Protein AF-A0A7R7HUJ0-F1 (afdb_monomer)

Nearest PDB structures (foldseek):
  3vpb-assembly1_F  TM=5.980E-01  e=4.438E-01  Sulfurisphaera tokodaii str. 7
  6grj-assembly1_E  TM=3.198E-01  e=2.398E+00  Aeromonas hydrophila
  6grj-assembly1_C  TM=2.966E-01  e=3.361E+00  Aeromonas hydrophila

Solvent-accessible surface area (backbone atoms only — not comparable to full-atom values): 14099 Å² total; per-residue (Å²): 110,70,67,49,48,52,52,13,53,51,29,31,55,52,9,50,52,35,27,53,52,13,31,52,49,44,12,40,42,51,36,33,73,78,31,91,83,40,70,78,56,94,62,58,71,67,59,25,50,50,39,26,50,52,7,46,50,30,29,27,50,10,50,33,46,46,49,70,72,48,99,57,64,70,70,61,36,54,51,51,31,52,49,52,29,52,52,48,47,54,53,48,51,55,52,41,51,55,50,23,52,51,46,30,52,52,50,54,74,70,41,78,62,77,89,71,65,71,74,72,78,58,90,89,56,77,87,73,71,80,74,64,70,76,68,77,71,65,71,81,74,79,82,62,92,67,73,78,68,81,70,62,91,88,65,53,72,75,42,76,48,72,50,98,86,69,49,34,28,39,29,39,80,52,100,92,41,74,44,57,44,79,40,91,88,68,75,90,72,62,94,86,71,73,69,92,77,74,86,90,74,84,87,82,85,82,80,74,81,75,68,70,82,76,65,64,77,77,81,76,80,78,75,81,79,78,84,86,130

Mean predicted aligned error: 16.86 Å

Sequence (229 aa):
MIRTLATGALLVVLGVVLTGLGVHQLGVVRAARKWPSAPRPRIGRGLAAVELAAGLVAIAGGAVALATTLPLTGIAAVAACAGAAVIVLVLGMIIAAKVADRVELNALIRSPSPLYRTTAPRPGGPPQTATFPPVKTSPPVHESDSADPAVPTDVEPGWVLTDPAGGWYLCVITATGRRLVRLPDFRLEPAGSTAELSVAGTVELSVWPLDAADSGPPATAESPAAPAR

pLDDT: mean 73.09, std 16.49, range [33.0, 92.62]

Foldseek 3Di:
DVVLLVQLVVLLVQLVVLLVQLLLLLLQQVLCVVDVQFPDRPDDNVVSVVSNVSSLVSNLVSQLSVLVVDPDDDPRSVCNSVVSSVCSNVVSVVVSVVVSVVSSVVSVVPRPDPVPPPPPPDVPDDPPPPPPPPPPPPPPPPPPVDDFDDDDPPDDAQDWDADPVRWIWGWHQDPVGIGTDTDPPDDDDPDPPDDPDDDPDDDDDDHDDPPCVPVPDPPDPPDDDDDDD

Secondary structure (DSSP, 8-state):
-HHHHHHHHHHHHHHHHHHHHHHHHHHHHHHHHH-TTSPPPSS-HHHHHHHHHHHHHHHHHHHHHHHTTSS--HHHHHHHHHHHHHHHHHHHHHHHHHHHHHHHHHHHHHSPPGGG---PPPTTS-------------S--------PPPPPTTPPTT-EEE-TTS-EEEEEEETTEEEEEE-TT--PPPTT--S----------------GGGSPPP----PPPPPP-

Structure (mmCIF, N/CA/C/O backbone):
data_AF-A0A7R7HUJ0-F1
#
_entry.id   AF-A0A7R7HUJ0-F1
#
loop_
_atom_site.group_PDB
_atom_site.id
_atom_site.type_symbol
_atom_site.label_atom_id
_atom_site.label_alt_id
_atom_site.label_comp_id
_atom_site.label_asym_id
_atom_site.label_entity_id
_atom_site.label_seq_id
_atom_site.pdbx_PDB_ins_code
_atom_site.Cartn_x
_atom_site.Cartn_y
_atom_site.Cartn_z
_atom_site.occupancy
_atom_site.B_iso_or_equiv
_atom_site.auth_seq_id
_atom_site.auth_comp_id
_atom_site.auth_asym_id
_atom_site.auth_atom_id
_atom_site.pdbx_PDB_model_num
ATOM 1 N N . MET A 1 1 ? -12.583 16.497 29.529 1.00 79.44 1 MET A N 1
ATOM 2 C CA . MET A 1 1 ? -13.130 16.156 28.198 1.00 79.44 1 MET A CA 1
ATOM 3 C C . MET A 1 1 ? -12.340 16.784 27.048 1.00 79.44 1 MET A C 1
ATOM 5 O O . MET A 1 1 ? -11.842 16.047 26.215 1.00 79.44 1 MET A O 1
ATOM 9 N N . ILE A 1 2 ? -12.141 18.110 27.009 1.00 90.50 2 ILE A N 1
ATOM 10 C CA . ILE A 1 2 ? -11.398 18.757 25.900 1.00 90.50 2 ILE A CA 1
ATOM 11 C C . ILE A 1 2 ? -9.942 18.260 25.800 1.00 90.50 2 ILE A C 1
ATOM 13 O O . ILE A 1 2 ? -9.475 17.936 24.714 1.00 90.50 2 ILE A O 1
ATOM 17 N N . ARG A 1 3 ? -9.237 18.121 26.934 1.00 90.50 3 ARG A N 1
ATOM 18 C CA . ARG A 1 3 ? -7.843 17.632 26.957 1.00 90.50 3 ARG A CA 1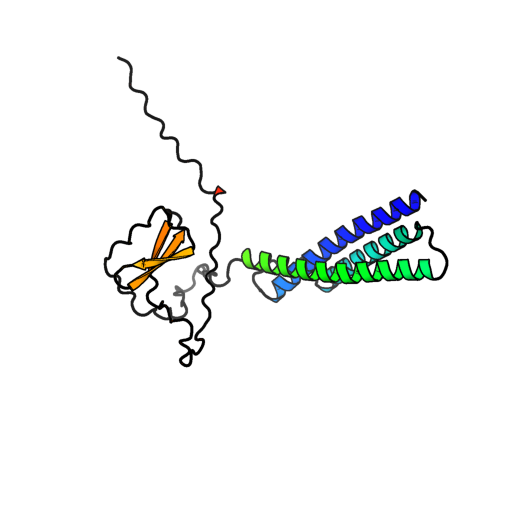
ATOM 19 C C . ARG A 1 3 ? -7.696 16.205 26.413 1.00 90.50 3 ARG A C 1
ATOM 21 O O . ARG A 1 3 ? -6.777 15.951 25.652 1.00 90.50 3 ARG A O 1
ATOM 28 N N . THR A 1 4 ? -8.604 15.293 26.760 1.00 84.50 4 THR A N 1
ATOM 29 C CA . THR A 1 4 ? -8.551 13.891 26.309 1.00 84.50 4 THR A CA 1
ATOM 30 C C . THR A 1 4 ? -8.858 13.755 24.819 1.00 84.50 4 THR A C 1
ATOM 32 O O . THR A 1 4 ? -8.178 12.994 24.137 1.00 84.50 4 THR A O 1
ATOM 35 N N . LEU A 1 5 ? -9.805 14.546 24.297 1.00 86.88 5 LEU A N 1
ATOM 36 C CA . LEU A 1 5 ? -10.072 14.644 22.856 1.00 86.88 5 LEU A CA 1
ATOM 37 C C . LEU A 1 5 ? -8.844 15.147 22.088 1.00 86.88 5 LEU A C 1
ATOM 39 O O . LEU A 1 5 ? -8.447 14.533 21.101 1.00 86.88 5 LEU A O 1
ATOM 43 N N . ALA A 1 6 ? -8.217 16.227 22.566 1.00 90.25 6 ALA A N 1
ATOM 44 C CA . ALA A 1 6 ? -7.029 16.796 21.934 1.00 90.25 6 ALA A CA 1
ATOM 45 C C . ALA A 1 6 ? -5.853 15.805 21.922 1.00 90.25 6 ALA A C 1
ATOM 47 O O . ALA A 1 6 ? -5.229 15.609 20.880 1.00 90.25 6 ALA A O 1
ATOM 48 N N . THR A 1 7 ? -5.583 15.126 23.044 1.00 89.12 7 THR A N 1
ATOM 49 C CA . THR A 1 7 ? -4.527 14.104 23.119 1.00 89.12 7 THR A CA 1
ATOM 50 C C . THR A 1 7 ? -4.820 12.916 22.204 1.00 89.12 7 THR A C 1
ATOM 52 O O . THR A 1 7 ? -3.926 12.464 21.493 1.00 89.12 7 THR A O 1
ATOM 55 N N . GLY A 1 8 ? -6.065 12.425 22.180 1.00 82.69 8 GLY A N 1
ATOM 56 C CA . GLY A 1 8 ? -6.471 11.325 21.303 1.00 82.69 8 GLY A CA 1
ATOM 57 C C . GLY A 1 8 ? -6.292 11.668 19.824 1.00 82.69 8 GLY A C 1
ATOM 58 O O . GLY A 1 8 ? -5.668 10.906 19.089 1.00 82.69 8 GLY A O 1
ATOM 59 N N . ALA A 1 9 ? -6.752 12.848 19.403 1.00 86.12 9 ALA A N 1
ATOM 60 C CA . ALA A 1 9 ? -6.584 13.327 18.032 1.00 86.12 9 ALA A CA 1
ATOM 61 C C . ALA A 1 9 ? -5.103 13.484 17.649 1.00 86.12 9 ALA A C 1
ATOM 63 O O . ALA A 1 9 ? -4.694 13.038 16.578 1.00 86.12 9 ALA A O 1
ATOM 64 N N . LEU A 1 10 ? -4.283 14.056 18.538 1.00 92.06 10 LEU A N 1
ATOM 65 C CA . LEU A 1 10 ? -2.846 14.213 18.307 1.00 92.06 10 LEU A CA 1
ATOM 66 C C . LEU A 1 10 ? -2.145 12.859 18.120 1.00 92.06 10 LEU A C 1
ATOM 68 O O . LEU A 1 10 ? -1.328 12.718 17.212 1.00 92.06 10 LEU A O 1
ATOM 72 N N . LEU A 1 11 ? -2.486 11.858 18.938 1.00 88.94 11 LEU A N 1
ATOM 73 C CA . LEU A 1 11 ? -1.941 10.501 18.819 1.00 88.94 11 LEU A CA 1
ATOM 74 C C . LEU A 1 11 ? -2.323 9.838 17.495 1.00 88.94 11 LEU A C 1
ATOM 76 O O . LEU A 1 11 ? -1.471 9.209 16.869 1.00 88.94 11 LEU A O 1
ATOM 80 N N . VAL A 1 12 ? -3.568 10.014 17.040 1.00 83.31 12 VAL A N 1
ATOM 81 C CA . VAL A 1 12 ? -4.004 9.512 15.729 1.00 83.31 12 VAL A CA 1
ATOM 82 C C . VAL A 1 12 ? -3.191 10.159 14.611 1.00 83.31 12 VAL A C 1
ATOM 84 O O . VAL A 1 12 ? -2.645 9.445 13.774 1.00 83.31 12 VAL A O 1
ATOM 87 N N . VAL A 1 13 ? -3.056 11.489 14.609 1.00 88.00 13 VAL A N 1
ATOM 88 C CA . VAL A 1 13 ? -2.295 12.208 13.573 1.00 88.00 13 VAL A CA 1
ATOM 89 C C . VAL A 1 13 ? -0.833 11.760 13.557 1.00 88.00 13 VAL A C 1
ATOM 91 O O . VAL A 1 13 ? -0.311 11.404 12.500 1.00 88.00 13 VAL A O 1
ATOM 94 N N . LEU A 1 14 ? -0.186 11.712 14.723 1.00 91.06 14 LEU A N 1
ATOM 95 C CA . LEU A 1 14 ? 1.200 11.260 14.844 1.00 91.06 14 LEU A CA 1
ATOM 96 C C . LEU A 1 14 ? 1.361 9.810 14.368 1.00 91.06 14 LEU A C 1
ATOM 98 O O . LEU A 1 14 ? 2.287 9.496 13.621 1.00 91.06 14 LEU A O 1
ATOM 102 N N . GLY A 1 15 ? 0.434 8.935 14.756 1.00 84.75 15 GLY A N 1
ATOM 103 C CA . GLY A 1 15 ? 0.433 7.537 14.355 1.00 84.75 15 GLY A CA 1
ATOM 104 C C . GLY A 1 15 ? 0.267 7.347 12.847 1.00 84.75 15 GLY A C 1
ATOM 105 O O . GLY A 1 15 ? 0.969 6.524 12.260 1.00 84.75 15 GLY A O 1
ATOM 106 N N . VAL A 1 16 ? -0.588 8.139 12.192 1.00 83.81 16 VAL A N 1
ATOM 107 C CA . VAL A 1 16 ? -0.758 8.122 10.727 1.00 83.81 16 VAL A CA 1
ATOM 108 C C . VAL A 1 16 ? 0.537 8.520 10.020 1.00 83.81 16 VAL A C 1
ATOM 110 O O . VAL A 1 16 ? 0.954 7.828 9.090 1.00 83.81 16 VAL A O 1
ATOM 113 N N . VAL A 1 17 ? 1.205 9.581 10.482 1.00 91.12 17 VAL A N 1
ATOM 114 C CA . VAL A 1 17 ? 2.480 10.038 9.903 1.00 91.12 17 VAL A CA 1
ATOM 115 C C . VAL A 1 17 ? 3.561 8.961 10.032 1.00 91.12 17 VAL A C 1
ATOM 117 O O . VAL A 1 17 ? 4.191 8.608 9.035 1.00 91.12 17 VAL A O 1
ATOM 120 N N . LEU A 1 18 ? 3.734 8.386 11.227 1.00 89.19 18 LEU A N 1
ATOM 121 C CA . LEU A 1 18 ? 4.711 7.317 11.476 1.00 89.19 18 LEU A CA 1
ATOM 122 C C . LEU A 1 18 ? 4.413 6.057 10.656 1.00 89.19 18 LEU A C 1
ATOM 124 O O . LEU A 1 18 ? 5.316 5.464 10.069 1.00 89.19 18 LEU A O 1
ATOM 128 N N . THR A 1 19 ? 3.139 5.673 10.556 1.00 84.50 19 THR A N 1
ATOM 129 C CA . THR A 1 19 ? 2.720 4.528 9.736 1.00 84.50 19 THR A CA 1
ATOM 130 C C . THR A 1 19 ? 3.062 4.779 8.268 1.00 84.50 19 THR A C 1
ATOM 132 O O . THR A 1 19 ? 3.647 3.914 7.622 1.00 84.50 19 THR A O 1
ATOM 135 N N . GLY A 1 20 ? 2.767 5.973 7.742 1.00 83.56 20 GLY A N 1
ATOM 136 C CA . GLY A 1 20 ? 3.088 6.346 6.363 1.00 83.56 20 GLY A CA 1
ATOM 137 C C . GLY A 1 20 ? 4.587 6.280 6.055 1.00 83.56 20 GLY A C 1
ATOM 138 O O . GLY A 1 20 ? 4.983 5.692 5.045 1.00 83.56 20 GLY A O 1
ATOM 139 N N . LEU A 1 21 ? 5.424 6.815 6.950 1.00 89.69 21 LEU A N 1
ATOM 140 C CA . LEU A 1 21 ? 6.882 6.733 6.835 1.00 89.69 21 LEU A CA 1
ATOM 141 C C . LEU A 1 21 ? 7.369 5.277 6.882 1.00 89.69 21 LEU A C 1
ATOM 143 O O . LEU A 1 21 ? 8.101 4.852 5.984 1.00 89.69 21 LEU A O 1
ATOM 147 N N . GLY A 1 22 ? 6.893 4.484 7.846 1.00 85.69 22 GLY A N 1
ATOM 148 C CA . GLY A 1 22 ? 7.243 3.070 7.982 1.00 85.69 22 GLY A CA 1
ATOM 149 C C . GLY A 1 22 ? 6.884 2.243 6.742 1.00 85.69 22 GLY A C 1
ATOM 150 O O . GLY A 1 22 ? 7.720 1.488 6.240 1.00 85.69 22 GLY A O 1
ATOM 151 N N . VAL A 1 23 ? 5.677 2.429 6.187 1.00 85.38 23 VAL A N 1
ATOM 152 C CA . VAL A 1 23 ? 5.240 1.768 4.942 1.00 85.38 23 VAL A CA 1
ATOM 153 C C . VAL A 1 23 ? 6.146 2.139 3.773 1.00 85.38 23 VAL A C 1
ATOM 155 O O . VAL A 1 23 ? 6.577 1.254 3.030 1.00 85.38 23 VAL A O 1
ATOM 158 N N . HIS A 1 24 ? 6.469 3.425 3.617 1.00 86.88 24 HIS A N 1
ATOM 159 C CA . HIS A 1 24 ? 7.343 3.884 2.542 1.00 86.88 24 HIS A CA 1
ATOM 160 C C . HIS A 1 24 ? 8.730 3.231 2.637 1.00 86.88 24 HIS A C 1
ATOM 162 O O . HIS A 1 24 ? 9.229 2.685 1.651 1.00 86.88 24 HIS A O 1
ATOM 168 N N . GLN A 1 25 ? 9.349 3.228 3.823 1.00 89.50 25 GLN A N 1
ATOM 169 C CA . GLN A 1 25 ? 10.662 2.604 4.029 1.00 89.50 25 GLN A CA 1
ATOM 170 C C . GLN A 1 25 ? 10.622 1.091 3.765 1.00 89.50 25 GLN A C 1
ATOM 172 O O . GLN A 1 25 ? 11.515 0.550 3.111 1.00 89.50 25 GLN A O 1
ATOM 177 N N . LEU A 1 26 ? 9.565 0.398 4.204 1.00 85.94 26 LEU A N 1
ATOM 178 C CA . LEU A 1 26 ? 9.352 -1.024 3.917 1.00 85.94 26 LEU A CA 1
ATOM 179 C C . LEU A 1 26 ? 9.210 -1.309 2.416 1.00 85.94 26 LEU A C 1
ATOM 181 O O . LEU A 1 26 ? 9.783 -2.292 1.939 1.00 85.94 26 LEU A O 1
ATOM 185 N N . GLY A 1 27 ? 8.498 -0.454 1.677 1.00 84.38 27 GLY A N 1
ATOM 186 C CA . GLY A 1 27 ? 8.382 -0.530 0.219 1.00 84.38 27 GLY A CA 1
ATOM 187 C C . GLY A 1 27 ? 9.743 -0.420 -0.471 1.00 84.38 27 GLY A C 1
ATOM 188 O O . GLY A 1 27 ? 10.097 -1.281 -1.277 1.00 84.38 27 GLY A O 1
ATOM 189 N N . VAL A 1 28 ? 10.565 0.559 -0.074 1.00 86.19 28 VAL A N 1
ATOM 190 C CA . VAL A 1 28 ? 11.934 0.730 -0.602 1.00 86.19 28 VAL A CA 1
ATOM 191 C C . VAL A 1 28 ? 12.815 -0.483 -0.283 1.00 86.19 28 VAL A C 1
ATOM 193 O O . VAL A 1 28 ? 13.544 -0.966 -1.147 1.00 86.19 28 VAL A O 1
ATOM 196 N N . VAL A 1 29 ? 12.727 -1.036 0.931 1.00 89.69 29 VAL A N 1
ATOM 197 C CA . VAL A 1 29 ? 13.488 -2.237 1.321 1.00 89.69 29 VAL A CA 1
ATOM 198 C C . VAL A 1 29 ? 13.070 -3.468 0.508 1.00 89.69 29 VAL A C 1
ATOM 200 O O . VAL A 1 29 ? 13.930 -4.266 0.126 1.00 89.69 29 VAL A O 1
ATOM 203 N N . ARG A 1 30 ? 11.769 -3.656 0.244 1.00 87.62 30 ARG A N 1
ATOM 204 C CA . ARG A 1 30 ? 11.277 -4.751 -0.612 1.00 87.62 30 ARG A CA 1
ATOM 205 C C . ARG A 1 30 ? 11.765 -4.587 -2.047 1.00 87.62 30 ARG A C 1
ATOM 207 O O . ARG A 1 30 ? 12.291 -5.551 -2.603 1.00 87.62 30 ARG A O 1
ATOM 214 N N . ALA A 1 31 ? 11.674 -3.374 -2.592 1.00 85.44 31 ALA A N 1
ATOM 215 C CA . ALA A 1 31 ? 12.179 -3.054 -3.922 1.00 85.44 31 ALA A CA 1
ATOM 216 C C . ALA A 1 31 ? 13.683 -3.358 -4.033 1.00 85.44 31 ALA A C 1
ATOM 218 O O . ALA A 1 31 ? 14.091 -4.080 -4.936 1.00 85.44 31 ALA A O 1
ATOM 219 N N . ALA A 1 32 ? 14.494 -2.931 -3.059 1.00 87.81 32 ALA A N 1
ATOM 220 C CA . ALA A 1 32 ? 15.936 -3.190 -3.037 1.00 87.81 32 ALA A CA 1
ATOM 221 C C . ALA A 1 32 ? 16.316 -4.675 -2.908 1.00 87.81 32 ALA A C 1
ATOM 223 O O . ALA A 1 32 ? 17.369 -5.082 -3.391 1.00 87.81 32 ALA A O 1
ATOM 224 N N . ARG A 1 33 ? 15.478 -5.506 -2.270 1.00 88.06 33 ARG A N 1
ATOM 225 C CA . ARG A 1 33 ? 15.702 -6.964 -2.218 1.00 88.06 33 ARG A CA 1
ATOM 226 C C . ARG A 1 33 ? 15.397 -7.654 -3.540 1.00 88.06 33 ARG A C 1
ATOM 228 O O . ARG A 1 33 ? 16.064 -8.628 -3.865 1.00 88.06 33 ARG A O 1
ATOM 235 N N . LYS A 1 34 ? 14.376 -7.186 -4.257 1.00 83.94 34 LYS A N 1
ATOM 236 C CA . LYS A 1 34 ? 13.981 -7.749 -5.552 1.00 83.94 34 LYS A CA 1
ATOM 237 C C . LYS A 1 34 ? 14.872 -7.238 -6.690 1.00 83.94 34 LYS A C 1
ATOM 239 O O . LYS A 1 34 ? 15.109 -7.975 -7.639 1.00 83.94 34 LYS A O 1
ATOM 244 N N . TRP A 1 35 ? 15.411 -6.022 -6.565 1.00 80.12 35 TRP A N 1
ATOM 245 C CA . TRP A 1 35 ? 16.131 -5.334 -7.637 1.00 80.12 35 TRP A CA 1
ATOM 246 C C . TRP A 1 35 ? 17.454 -4.738 -7.140 1.00 80.12 35 TRP A C 1
ATOM 248 O O . TRP A 1 35 ? 17.442 -3.727 -6.433 1.00 80.12 35 TRP A O 1
ATOM 258 N N . PRO A 1 36 ? 18.614 -5.288 -7.553 1.00 77.50 36 PRO A N 1
ATOM 259 C CA . PRO A 1 36 ? 19.930 -4.773 -7.156 1.00 77.50 36 PRO A CA 1
ATOM 260 C C . PRO A 1 36 ? 20.206 -3.325 -7.592 1.00 77.50 36 PRO A C 1
ATOM 262 O O . PRO A 1 36 ? 21.113 -2.686 -7.061 1.00 77.50 36 PRO A O 1
ATOM 265 N N . SER A 1 37 ? 19.458 -2.822 -8.579 1.00 79.31 37 SER A N 1
ATOM 266 C CA . SER A 1 37 ? 19.548 -1.458 -9.110 1.00 79.31 37 SER A CA 1
ATOM 267 C C . SER A 1 37 ? 18.695 -0.436 -8.355 1.00 79.31 37 SER A C 1
ATOM 269 O O . SER A 1 37 ? 18.875 0.762 -8.573 1.00 79.31 37 SER A O 1
ATOM 271 N N . ALA A 1 38 ? 17.770 -0.865 -7.490 1.00 80.50 38 ALA A N 1
ATOM 272 C CA . ALA A 1 38 ? 16.910 0.064 -6.768 1.00 80.50 38 ALA A CA 1
ATOM 273 C C . ALA A 1 38 ? 17.715 0.901 -5.748 1.00 80.50 38 ALA A C 1
ATOM 275 O O . ALA A 1 38 ? 18.749 0.444 -5.243 1.00 80.50 38 ALA A O 1
ATOM 276 N N . PRO A 1 39 ? 17.253 2.124 -5.409 1.00 79.75 39 PRO A N 1
ATOM 277 C CA . PRO A 1 39 ? 17.897 2.957 -4.399 1.00 79.75 39 PRO A CA 1
ATOM 278 C C . PRO A 1 39 ? 18.109 2.186 -3.095 1.00 79.75 39 PRO A C 1
ATOM 280 O O . PRO A 1 39 ? 17.181 1.574 -2.562 1.00 79.75 39 PRO A O 1
ATOM 283 N N . ARG A 1 40 ? 19.339 2.217 -2.565 1.00 87.19 40 ARG A N 1
ATOM 284 C CA . ARG A 1 40 ? 19.642 1.541 -1.301 1.00 87.19 40 ARG A CA 1
ATOM 285 C C . ARG A 1 40 ? 18.809 2.170 -0.179 1.00 87.19 40 ARG A C 1
ATOM 287 O O . ARG A 1 40 ? 18.838 3.395 -0.025 1.00 87.19 40 ARG A O 1
ATOM 294 N N . PRO A 1 41 ? 18.086 1.366 0.617 1.00 89.94 41 PRO A N 1
ATOM 295 C CA . PRO A 1 41 ? 17.316 1.892 1.728 1.00 89.94 41 PRO A CA 1
ATOM 296 C C . PRO A 1 41 ? 18.269 2.520 2.747 1.00 89.94 41 PRO A C 1
ATOM 298 O O . PRO A 1 41 ? 19.301 1.941 3.087 1.00 89.94 41 PRO A O 1
ATOM 301 N N . ARG A 1 42 ? 17.915 3.709 3.246 1.00 90.88 42 ARG A N 1
ATOM 302 C CA . ARG A 1 42 ? 18.683 4.388 4.305 1.00 90.88 42 ARG A CA 1
ATOM 303 C C . ARG A 1 42 ? 18.554 3.672 5.650 1.00 90.88 42 ARG A C 1
ATOM 305 O O . ARG A 1 42 ? 19.424 3.803 6.502 1.00 90.88 42 ARG A O 1
ATOM 312 N N . ILE A 1 43 ? 17.457 2.939 5.833 1.00 91.25 43 ILE A N 1
ATOM 313 C CA . ILE A 1 43 ? 17.054 2.320 7.092 1.00 91.25 43 ILE A CA 1
ATOM 314 C C . ILE A 1 43 ? 16.887 0.811 6.873 1.00 91.25 43 ILE A C 1
ATOM 316 O O . ILE A 1 43 ? 16.331 0.367 5.867 1.00 91.25 43 ILE A O 1
ATOM 320 N N . GLY A 1 44 ? 17.380 0.001 7.812 1.00 90.94 44 GLY A N 1
ATOM 321 C CA . GLY A 1 44 ? 17.219 -1.452 7.765 1.00 90.94 44 GLY A CA 1
ATOM 322 C C . GLY A 1 44 ? 15.762 -1.893 7.955 1.00 90.94 44 GLY A C 1
ATOM 323 O O . GLY A 1 44 ? 14.971 -1.215 8.609 1.00 90.94 44 GLY A O 1
ATOM 324 N N . ARG A 1 45 ? 15.411 -3.084 7.445 1.00 89.75 45 ARG A N 1
ATOM 325 C CA . ARG A 1 45 ? 14.047 -3.653 7.533 1.00 89.75 45 ARG A CA 1
ATOM 326 C C . ARG A 1 45 ? 13.482 -3.660 8.957 1.00 89.75 45 ARG A C 1
ATOM 328 O O . ARG A 1 45 ? 12.292 -3.425 9.130 1.00 89.75 45 ARG A O 1
ATOM 335 N N . GLY A 1 46 ? 14.325 -3.962 9.948 1.00 90.19 46 GLY A N 1
ATOM 336 C CA . GLY A 1 46 ? 13.917 -4.029 11.352 1.00 90.19 46 GLY A CA 1
ATOM 337 C C . GLY A 1 46 ? 13.419 -2.683 11.871 1.00 90.19 46 GLY A C 1
ATOM 338 O O . GLY A 1 46 ? 12.330 -2.615 12.424 1.00 90.19 46 GLY A O 1
ATOM 339 N N . LEU A 1 47 ? 14.160 -1.605 11.606 1.00 91.81 47 LEU A N 1
ATOM 340 C CA . LEU A 1 47 ? 13.778 -0.256 12.027 1.00 91.81 47 LEU A CA 1
ATOM 341 C C . LEU A 1 47 ? 12.502 0.226 11.325 1.00 91.81 47 LEU A C 1
ATOM 343 O O . LEU A 1 47 ? 11.611 0.735 11.994 1.00 91.81 47 LEU A O 1
ATOM 347 N N . ALA A 1 48 ? 12.360 -0.021 10.017 1.00 86.88 48 ALA A N 1
ATOM 348 C CA . ALA A 1 48 ? 11.135 0.323 9.287 1.00 86.88 48 ALA A CA 1
ATOM 349 C C . ALA A 1 48 ? 9.896 -0.422 9.829 1.00 86.88 48 ALA A C 1
ATOM 351 O O . ALA A 1 48 ? 8.807 0.142 9.907 1.00 86.88 48 ALA A O 1
ATOM 352 N N . ALA A 1 49 ? 10.057 -1.688 10.235 1.00 87.56 49 ALA A N 1
ATOM 353 C CA . ALA A 1 49 ? 8.982 -2.461 10.854 1.00 87.56 49 ALA A CA 1
ATOM 354 C C . ALA A 1 49 ? 8.623 -1.949 12.257 1.00 87.56 49 ALA A C 1
ATOM 356 O O . ALA A 1 49 ? 7.443 -1.903 12.599 1.00 87.56 49 ALA A O 1
ATOM 357 N N . VAL A 1 50 ? 9.618 -1.537 13.050 1.00 92.62 50 VAL A N 1
ATOM 358 C CA . VAL A 1 50 ? 9.395 -0.926 14.369 1.00 92.62 50 VAL A CA 1
ATOM 359 C C . VAL A 1 50 ? 8.669 0.412 14.233 1.00 92.62 50 VAL A C 1
ATOM 361 O O . VAL A 1 50 ? 7.722 0.656 14.973 1.00 92.62 50 VAL A O 1
ATOM 364 N N . GLU A 1 51 ? 9.050 1.248 13.265 1.00 90.19 51 GLU A N 1
ATOM 365 C CA . GLU A 1 51 ? 8.391 2.531 12.991 1.00 90.19 51 GLU A CA 1
ATOM 366 C C . GLU A 1 51 ? 6.925 2.342 12.573 1.00 90.19 51 GLU A C 1
ATOM 368 O O . GLU A 1 51 ? 6.034 2.993 13.121 1.00 90.19 51 GLU A O 1
ATOM 373 N N . LEU A 1 52 ? 6.657 1.378 11.684 1.00 84.50 52 LEU A N 1
ATOM 374 C CA . LEU A 1 52 ? 5.296 0.997 11.302 1.00 84.50 52 LEU A CA 1
ATOM 375 C C . LEU A 1 52 ? 4.473 0.536 12.515 1.00 84.50 52 LEU A C 1
ATOM 377 O O . LEU A 1 52 ? 3.335 0.969 12.697 1.00 84.50 52 LEU A O 1
ATOM 381 N N . ALA A 1 53 ? 5.043 -0.344 13.342 1.00 86.44 53 ALA A N 1
ATOM 382 C CA . ALA A 1 53 ? 4.371 -0.869 14.526 1.00 86.44 53 ALA A CA 1
ATOM 383 C C . ALA A 1 53 ? 4.077 0.241 15.545 1.00 86.44 53 ALA A C 1
ATOM 385 O O . ALA A 1 53 ? 2.967 0.311 16.067 1.00 86.44 53 ALA A O 1
ATOM 386 N N . ALA A 1 54 ? 5.032 1.144 15.782 1.00 89.94 54 ALA A N 1
ATOM 387 C CA . ALA A 1 54 ? 4.851 2.292 16.665 1.00 89.94 54 ALA A CA 1
ATOM 388 C C . ALA A 1 54 ? 3.739 3.226 16.163 1.00 89.94 54 ALA A C 1
ATOM 390 O O . ALA A 1 54 ? 2.893 3.648 16.952 1.00 89.94 54 ALA A O 1
ATOM 391 N N . GLY A 1 55 ? 3.694 3.492 14.853 1.00 83.88 55 GLY A N 1
ATOM 392 C CA . GLY A 1 55 ? 2.623 4.266 14.229 1.00 83.88 55 GLY A CA 1
ATOM 393 C C . GLY A 1 55 ? 1.248 3.638 14.455 1.00 83.88 55 GLY A C 1
ATOM 394 O O . GLY A 1 55 ? 0.346 4.300 14.965 1.00 83.88 55 GLY A O 1
ATOM 395 N N . LEU A 1 56 ? 1.104 2.341 14.178 1.00 81.88 56 LEU A N 1
ATOM 396 C CA . LEU A 1 56 ? -0.148 1.606 14.381 1.00 81.88 56 LEU A CA 1
ATOM 397 C C . LEU A 1 56 ? -0.601 1.590 15.849 1.00 81.88 56 LEU A C 1
ATOM 399 O O . LEU A 1 56 ? -1.783 1.795 16.129 1.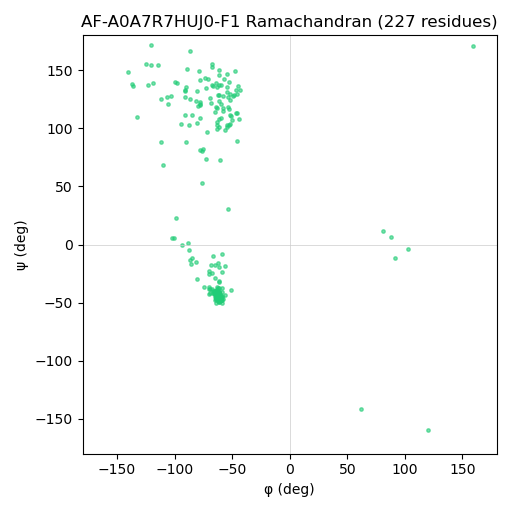00 81.88 56 LEU A O 1
ATOM 403 N N . VAL A 1 57 ? 0.331 1.402 16.787 1.00 86.94 57 VAL A N 1
ATOM 404 C CA . VAL A 1 57 ? 0.047 1.459 18.229 1.00 86.94 57 VAL A CA 1
ATOM 405 C C . VAL A 1 57 ? -0.415 2.857 18.644 1.00 86.94 57 VAL A C 1
ATOM 407 O O . VAL A 1 57 ? -1.362 2.971 19.420 1.00 86.94 57 VAL A O 1
ATOM 410 N N . ALA A 1 58 ? 0.183 3.921 18.102 1.00 88.56 58 ALA A N 1
ATOM 411 C CA . ALA A 1 58 ? -0.248 5.290 18.377 1.00 88.56 58 ALA A CA 1
ATOM 412 C C . ALA A 1 58 ? -1.666 5.573 17.846 1.00 88.56 58 ALA A C 1
ATOM 414 O O . ALA A 1 58 ? -2.472 6.159 18.571 1.00 88.56 58 ALA A O 1
ATOM 415 N N . ILE A 1 59 ? -2.016 5.096 16.642 1.00 83.00 59 ILE A N 1
ATOM 416 C CA . ILE A 1 59 ? -3.388 5.220 16.110 1.00 83.00 59 ILE A CA 1
ATOM 417 C C . ILE A 1 59 ? -4.371 4.442 16.992 1.00 83.00 59 ILE A C 1
ATOM 419 O O . ILE A 1 59 ? -5.413 4.982 17.361 1.00 83.00 59 ILE A O 1
ATOM 423 N N . ALA A 1 60 ? -4.041 3.204 17.371 1.00 79.94 60 ALA A N 1
ATOM 424 C CA . ALA A 1 60 ? -4.889 2.390 18.238 1.00 79.94 60 ALA A CA 1
ATOM 425 C C . ALA A 1 60 ? -5.088 3.044 19.618 1.00 79.94 60 ALA A C 1
ATOM 427 O O . ALA A 1 60 ? -6.217 3.144 20.094 1.00 79.94 60 ALA A O 1
ATOM 428 N N . GLY A 1 61 ? -4.020 3.563 20.230 1.00 81.12 61 GLY A N 1
ATOM 429 C CA . GLY A 1 61 ? -4.090 4.302 21.492 1.00 81.12 61 GLY A CA 1
ATOM 430 C C . GLY A 1 61 ? -4.928 5.579 21.385 1.00 81.12 61 GLY A C 1
ATOM 431 O O . GLY A 1 61 ? -5.749 5.850 22.260 1.00 81.12 61 GLY A O 1
ATOM 432 N N . GLY A 1 62 ? -4.787 6.328 20.288 1.00 81.50 62 GLY A N 1
ATOM 433 C CA . GLY A 1 62 ? -5.618 7.495 19.994 1.00 81.50 62 GLY A CA 1
ATOM 434 C C . GLY A 1 62 ? -7.098 7.139 19.807 1.00 81.50 62 GLY A C 1
ATOM 435 O O . GLY A 1 62 ? -7.964 7.813 20.364 1.00 81.50 62 GLY A O 1
ATOM 436 N N . ALA A 1 63 ? -7.397 6.038 19.112 1.00 79.00 63 ALA A N 1
ATOM 437 C CA . ALA A 1 63 ? -8.757 5.528 18.942 1.00 79.00 63 ALA A CA 1
ATOM 438 C C . ALA A 1 63 ? -9.387 5.095 20.276 1.00 79.00 63 ALA A C 1
ATOM 440 O O . ALA A 1 63 ? -10.540 5.428 20.537 1.00 79.00 63 ALA A O 1
ATOM 441 N N . VAL A 1 64 ? -8.629 4.427 21.153 1.00 80.44 64 VAL A N 1
ATOM 442 C CA . VAL A 1 64 ? -9.081 4.082 22.513 1.00 80.44 64 VAL A CA 1
ATOM 443 C C . VAL A 1 64 ? -9.327 5.347 23.342 1.00 80.44 64 VAL A C 1
ATOM 445 O O . VAL A 1 64 ? -10.377 5.474 23.970 1.00 80.44 64 VAL A O 1
ATOM 448 N N . ALA A 1 65 ? -8.417 6.325 23.298 1.00 84.44 65 ALA A N 1
ATOM 449 C CA . ALA A 1 65 ? -8.595 7.600 23.994 1.00 84.44 65 ALA A CA 1
ATOM 450 C C . ALA A 1 65 ? -9.862 8.341 23.523 1.00 84.44 65 ALA A C 1
ATOM 452 O O . ALA A 1 65 ? -10.585 8.905 24.342 1.00 84.44 65 ALA A O 1
ATOM 453 N N . LEU A 1 66 ? -10.185 8.285 22.228 1.00 80.94 66 LEU A N 1
ATOM 454 C CA . LEU A 1 66 ? -11.431 8.828 21.682 1.00 80.94 66 LEU A CA 1
ATOM 455 C C . LEU A 1 66 ? -12.655 8.002 22.108 1.00 80.94 66 LEU A C 1
ATOM 457 O O . LEU A 1 66 ? -13.662 8.577 22.514 1.00 80.94 66 LEU A O 1
ATOM 461 N N . ALA A 1 67 ? -12.568 6.671 22.092 1.00 80.56 67 ALA A N 1
ATOM 462 C CA . ALA A 1 67 ? -13.664 5.780 22.477 1.00 80.56 67 ALA A CA 1
ATOM 463 C C . ALA A 1 67 ? -14.099 5.971 23.941 1.00 80.56 67 ALA A C 1
ATOM 465 O O . ALA A 1 67 ? -15.289 5.896 24.237 1.00 80.56 67 ALA A O 1
ATOM 466 N N . THR A 1 68 ? -13.174 6.317 24.844 1.00 83.31 68 THR A N 1
ATOM 467 C CA . THR A 1 68 ? -13.502 6.628 26.254 1.00 83.31 68 THR A CA 1
ATOM 468 C C . THR A 1 68 ? -14.332 7.904 26.445 1.00 83.31 68 THR A C 1
ATOM 470 O O . THR A 1 68 ? -14.819 8.156 27.544 1.00 83.31 68 THR A O 1
ATOM 473 N N . THR A 1 69 ? -14.516 8.714 25.397 1.00 85.75 69 THR A N 1
ATOM 474 C CA . THR A 1 69 ? -15.412 9.883 25.438 1.00 85.75 69 THR A CA 1
ATOM 475 C C . THR A 1 69 ? -16.870 9.532 25.152 1.00 85.75 69 THR A C 1
ATOM 477 O O . THR A 1 69 ? -17.751 10.359 25.382 1.00 85.75 69 THR A O 1
ATOM 480 N N . LEU A 1 70 ? -17.137 8.314 24.673 1.00 86.31 70 LEU A N 1
ATOM 481 C CA . LEU A 1 70 ? -18.493 7.826 24.470 1.00 86.31 70 LEU A CA 1
ATOM 482 C C . LEU A 1 70 ? -19.134 7.495 25.827 1.00 86.31 70 LEU A C 1
ATOM 484 O O . LEU A 1 70 ? -18.453 6.963 26.705 1.00 86.31 70 LEU A O 1
ATOM 488 N N . PRO A 1 71 ? -20.443 7.746 26.009 1.00 88.62 71 PRO A N 1
ATOM 489 C CA . PRO A 1 71 ? -21.168 7.427 27.238 1.00 88.62 71 PRO A CA 1
ATOM 490 C C . PRO A 1 71 ? -21.476 5.919 27.338 1.00 88.62 71 PRO A C 1
ATOM 492 O O . PRO A 1 71 ? -22.621 5.508 27.507 1.00 88.62 71 PRO A O 1
ATOM 495 N N . LEU A 1 72 ? -20.451 5.081 27.192 1.00 88.81 72 LEU A N 1
ATOM 496 C CA . LEU A 1 72 ? -20.518 3.631 27.341 1.00 88.81 72 LEU A CA 1
ATOM 497 C C . LEU A 1 72 ? -20.004 3.256 28.733 1.00 88.81 72 LEU A C 1
ATOM 499 O O . LEU A 1 72 ? -19.010 3.805 29.203 1.00 88.81 72 LEU A O 1
ATOM 503 N N . THR A 1 73 ? -20.650 2.297 29.395 1.00 89.38 73 THR A N 1
ATOM 504 C CA . THR A 1 73 ? -20.258 1.840 30.736 1.00 89.38 73 THR A CA 1
ATOM 505 C C . THR A 1 73 ? -20.028 0.329 30.773 1.00 89.38 73 THR A C 1
ATOM 507 O O . THR A 1 73 ? -20.531 -0.430 29.941 1.00 89.38 73 THR A O 1
ATOM 510 N N . GLY A 1 74 ? -19.216 -0.117 31.736 1.00 87.94 74 GLY A N 1
ATOM 511 C CA . GLY A 1 74 ? -18.958 -1.535 31.989 1.00 87.94 74 GLY A CA 1
ATOM 512 C C . GLY A 1 74 ? -18.307 -2.275 30.815 1.00 87.94 74 GLY A C 1
ATOM 513 O O . GLY A 1 74 ? -17.439 -1.749 30.119 1.00 87.94 74 GLY A O 1
ATOM 514 N N . ILE A 1 75 ? -18.733 -3.522 30.601 1.00 85.31 75 ILE A N 1
ATOM 515 C CA . ILE A 1 75 ? -18.162 -4.435 29.595 1.00 85.31 75 ILE A CA 1
ATOM 516 C C . ILE A 1 75 ? -18.322 -3.877 28.170 1.00 85.31 75 ILE A C 1
ATOM 518 O O . ILE A 1 75 ? -17.441 -4.076 27.336 1.00 85.31 75 ILE A O 1
ATOM 522 N N . ALA A 1 76 ? -19.392 -3.121 27.899 1.00 84.12 76 ALA A N 1
ATOM 523 C CA . ALA A 1 76 ? -19.630 -2.517 26.588 1.00 84.12 76 ALA A CA 1
ATOM 524 C C . ALA A 1 76 ? -18.545 -1.493 26.209 1.00 84.12 76 ALA A C 1
ATOM 526 O O . ALA A 1 76 ? -18.109 -1.462 25.060 1.00 84.12 76 ALA A O 1
ATOM 527 N N . ALA A 1 77 ? -18.054 -0.704 27.172 1.00 79.38 77 ALA A N 1
ATOM 528 C CA . ALA A 1 77 ? -16.964 0.244 26.936 1.00 79.38 77 ALA A CA 1
ATOM 529 C C . ALA A 1 77 ? -15.646 -0.475 26.607 1.00 79.38 77 ALA A C 1
ATOM 531 O O . ALA A 1 77 ? -14.938 -0.088 25.676 1.00 79.38 77 ALA A O 1
ATOM 532 N N . VAL A 1 78 ? -15.345 -1.559 27.331 1.00 81.44 78 VAL A N 1
ATOM 533 C CA . VAL A 1 78 ? -14.149 -2.383 27.095 1.00 81.44 78 VAL A CA 1
ATOM 534 C C . VAL A 1 78 ? -14.215 -3.047 25.720 1.00 81.44 78 VAL A C 1
ATOM 536 O O . VAL A 1 78 ? -13.254 -2.969 24.956 1.00 81.44 78 VAL A O 1
ATOM 539 N N . ALA A 1 79 ? -15.361 -3.640 25.373 1.00 84.44 79 ALA A N 1
ATOM 540 C CA . ALA A 1 79 ? -15.579 -4.276 24.078 1.00 84.44 79 ALA A CA 1
ATOM 541 C C . ALA A 1 79 ? -15.478 -3.272 22.919 1.00 84.44 79 ALA A C 1
ATOM 543 O O . ALA A 1 79 ? -14.838 -3.571 21.913 1.00 84.44 79 ALA A O 1
ATOM 544 N N . ALA A 1 80 ? -16.037 -2.067 23.071 1.00 78.50 80 ALA A N 1
ATOM 545 C CA . ALA A 1 80 ? -15.935 -1.013 22.064 1.00 78.50 80 ALA A CA 1
ATOM 546 C C . ALA A 1 80 ? -14.485 -0.542 21.861 1.00 78.50 80 ALA A C 1
ATOM 548 O O . ALA A 1 80 ? -14.037 -0.420 20.722 1.00 78.50 80 ALA A O 1
ATOM 549 N N . CYS A 1 81 ? -13.723 -0.337 22.943 1.00 80.00 81 CYS A N 1
ATOM 550 C CA . CYS A 1 81 ? -12.313 0.058 22.860 1.00 80.00 81 CYS A CA 1
ATOM 551 C C . CYS A 1 81 ? -11.452 -1.030 22.204 1.00 80.00 81 CYS A C 1
ATOM 553 O O . CYS A 1 81 ? -10.672 -0.740 21.297 1.00 80.00 81 CYS A O 1
ATOM 555 N N . ALA A 1 82 ? -11.615 -2.285 22.635 1.00 79.94 82 ALA A N 1
ATOM 556 C CA . ALA A 1 82 ? -10.892 -3.419 22.071 1.00 79.94 82 ALA A CA 1
ATOM 557 C C . ALA A 1 82 ? -11.255 -3.634 20.594 1.00 79.94 82 ALA A C 1
ATOM 559 O O . ALA A 1 82 ? -10.368 -3.781 19.756 1.00 79.94 82 ALA A O 1
ATOM 560 N N . GLY A 1 83 ? -12.548 -3.578 20.261 1.00 79.94 83 GLY A N 1
ATOM 561 C CA . GLY A 1 83 ? -13.040 -3.693 18.892 1.00 79.94 83 GLY A CA 1
ATOM 562 C C . GLY A 1 83 ? -12.481 -2.599 17.984 1.00 79.94 83 GLY A C 1
ATOM 563 O O . GLY A 1 83 ? -11.942 -2.907 16.924 1.00 79.94 83 GLY A O 1
ATOM 564 N N . ALA A 1 84 ? -12.523 -1.337 18.420 1.00 77.75 84 ALA A N 1
ATOM 565 C CA . ALA A 1 84 ? -11.960 -0.219 17.664 1.00 77.75 84 ALA A CA 1
ATOM 566 C C . ALA A 1 84 ? -10.451 -0.387 17.429 1.00 77.75 84 ALA A C 1
ATOM 568 O O . ALA A 1 84 ? -9.989 -0.222 16.301 1.00 77.75 84 ALA A O 1
ATOM 569 N N . ALA A 1 85 ? -9.690 -0.774 18.458 1.00 75.88 85 ALA A N 1
ATOM 570 C CA . ALA A 1 85 ? -8.255 -1.013 18.329 1.00 75.88 85 ALA A CA 1
ATOM 571 C C . ALA A 1 85 ? -7.948 -2.142 17.330 1.00 75.88 85 ALA A C 1
ATOM 573 O O . ALA A 1 85 ? -7.103 -1.971 16.452 1.00 75.88 85 ALA A O 1
ATOM 574 N N . VAL A 1 86 ? -8.661 -3.270 17.412 1.00 79.88 86 VAL A N 1
ATOM 575 C CA . VAL A 1 86 ? -8.477 -4.404 16.492 1.00 79.88 86 VAL A CA 1
ATOM 576 C C . VAL A 1 86 ? -8.831 -4.014 15.058 1.00 79.88 86 VAL A C 1
ATOM 578 O O . VAL A 1 86 ? -8.051 -4.296 14.150 1.00 79.88 86 VAL A O 1
ATOM 581 N N . ILE A 1 87 ? -9.958 -3.327 14.840 1.00 81.94 87 ILE A N 1
ATOM 582 C CA . ILE A 1 87 ? -10.376 -2.871 13.505 1.00 81.94 87 ILE A CA 1
ATOM 583 C C . ILE A 1 87 ? -9.320 -1.942 12.903 1.00 81.94 87 ILE A C 1
ATOM 585 O O . ILE A 1 87 ? -8.914 -2.141 11.759 1.00 81.94 87 ILE A O 1
ATOM 589 N N . VAL A 1 88 ? -8.839 -0.962 13.673 1.00 81.56 88 VAL A N 1
ATOM 590 C CA . VAL A 1 88 ? -7.798 -0.022 13.234 1.00 81.56 88 VAL A CA 1
ATOM 591 C C . VAL A 1 88 ? -6.507 -0.753 12.877 1.00 81.56 88 VAL A C 1
ATOM 593 O O . VAL A 1 88 ? -5.920 -0.470 11.835 1.00 81.56 88 VAL A O 1
ATOM 596 N N . LEU A 1 89 ? -6.075 -1.714 13.696 1.00 76.56 89 LEU A N 1
ATOM 597 C CA . LEU A 1 89 ? -4.862 -2.489 13.433 1.00 76.56 89 LEU A CA 1
ATOM 598 C C . LEU A 1 89 ? -4.997 -3.348 12.173 1.00 76.56 89 LEU A C 1
ATOM 600 O O . LEU A 1 89 ? -4.116 -3.315 11.314 1.00 76.56 89 LEU A O 1
ATOM 604 N N . VA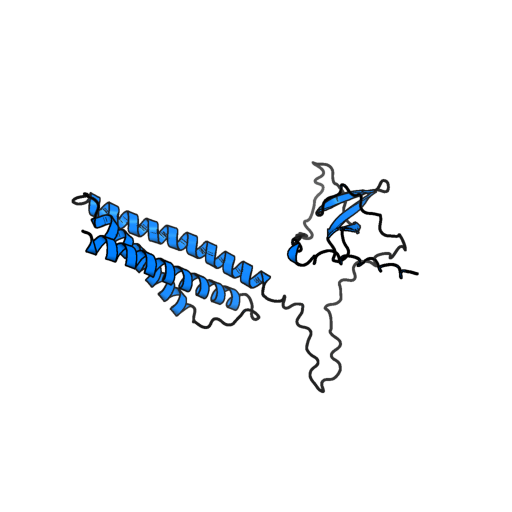L A 1 90 ? -6.100 -4.087 12.029 1.00 83.38 90 VAL A N 1
ATOM 605 C CA . VAL A 1 90 ? -6.336 -4.958 10.869 1.00 83.38 90 VAL A CA 1
ATOM 606 C C . VAL A 1 90 ? -6.445 -4.131 9.592 1.00 83.38 90 VAL A C 1
ATOM 608 O O . VAL A 1 90 ? -5.745 -4.405 8.616 1.00 83.38 90 VAL A O 1
ATOM 611 N N . LEU A 1 91 ? -7.274 -3.085 9.595 1.00 83.94 91 LEU A N 1
ATOM 612 C CA . LEU A 1 91 ? -7.469 -2.239 8.422 1.00 83.94 91 LEU A CA 1
ATOM 613 C C . LEU A 1 91 ? -6.193 -1.463 8.074 1.00 83.94 91 LEU A C 1
ATOM 615 O O . LEU A 1 91 ? -5.818 -1.390 6.904 1.00 83.94 91 LEU A O 1
ATOM 619 N N . GLY A 1 92 ? -5.483 -0.958 9.086 1.00 79.81 92 GLY A N 1
ATOM 620 C CA . GLY A 1 92 ? -4.186 -0.305 8.932 1.00 79.81 92 GLY A CA 1
ATOM 621 C C . GLY A 1 92 ? -3.150 -1.222 8.286 1.00 79.81 92 GLY A C 1
ATOM 622 O O . GLY A 1 92 ? -2.478 -0.806 7.345 1.00 79.81 92 GLY A O 1
ATOM 623 N N . MET A 1 93 ? -3.069 -2.491 8.706 1.00 80.50 93 MET A N 1
ATOM 624 C CA . MET A 1 93 ? -2.182 -3.479 8.082 1.00 80.50 93 MET A CA 1
ATOM 625 C C . MET A 1 93 ? -2.561 -3.787 6.626 1.00 80.50 93 MET A C 1
ATOM 627 O O . MET A 1 93 ? -1.672 -3.872 5.777 1.00 80.50 93 MET A O 1
ATOM 631 N N . ILE A 1 94 ? -3.855 -3.920 6.309 1.00 90.94 94 ILE A N 1
ATOM 632 C CA . ILE A 1 94 ? -4.322 -4.174 4.932 1.00 90.94 94 ILE A CA 1
ATOM 633 C C . ILE A 1 94 ? -3.959 -3.002 4.011 1.00 90.94 94 ILE A C 1
ATOM 635 O O . ILE A 1 94 ? -3.430 -3.208 2.915 1.00 90.94 94 ILE A O 1
ATOM 639 N N . ILE A 1 95 ? -4.220 -1.768 4.451 1.00 85.06 95 ILE A N 1
ATOM 640 C CA . ILE A 1 95 ? -3.893 -0.559 3.685 1.00 85.06 95 ILE A CA 1
ATOM 641 C C . ILE A 1 95 ? -2.375 -0.434 3.523 1.00 85.06 95 ILE A C 1
ATOM 643 O O . ILE A 1 95 ? -1.899 -0.207 2.411 1.00 85.06 95 ILE A O 1
ATOM 647 N N . ALA A 1 96 ? -1.612 -0.644 4.598 1.00 76.81 96 ALA A N 1
ATOM 648 C CA . ALA A 1 96 ? -0.153 -0.622 4.575 1.00 76.81 96 ALA A CA 1
ATOM 649 C C . ALA A 1 96 ? 0.428 -1.615 3.559 1.00 76.81 96 ALA A C 1
ATOM 651 O O . ALA A 1 96 ? 1.331 -1.254 2.805 1.00 76.81 96 ALA A O 1
ATOM 652 N N . ALA A 1 97 ? -0.112 -2.837 3.491 1.00 81.25 97 ALA A N 1
ATOM 653 C CA . ALA A 1 97 ? 0.304 -3.833 2.508 1.00 81.25 97 ALA A CA 1
ATOM 654 C C . ALA A 1 97 ? 0.050 -3.352 1.070 1.00 81.25 97 ALA A C 1
ATOM 656 O O . ALA A 1 97 ? 0.979 -3.328 0.265 1.00 81.25 97 ALA A O 1
ATOM 657 N N . LYS A 1 98 ? -1.162 -2.862 0.771 1.00 88.81 98 LYS A N 1
ATOM 658 C CA . LYS A 1 98 ? -1.503 -2.351 -0.570 1.00 88.81 98 LYS A CA 1
ATOM 659 C C . LYS A 1 98 ? -0.649 -1.156 -0.993 1.00 88.81 98 LYS A C 1
ATOM 661 O O . LYS A 1 98 ? -0.269 -1.045 -2.157 1.00 88.81 98 LYS A O 1
ATOM 666 N N . VAL A 1 99 ? -0.361 -0.241 -0.068 1.00 81.88 99 VAL A N 1
ATOM 667 C CA . VAL A 1 99 ? 0.497 0.917 -0.350 1.00 81.88 99 VAL A CA 1
ATOM 668 C C . VAL A 1 99 ? 1.940 0.471 -0.572 1.00 81.88 99 VAL A C 1
ATOM 670 O O . VAL A 1 99 ? 2.568 0.950 -1.512 1.00 81.88 99 VAL A O 1
ATOM 673 N N . ALA A 1 100 ? 2.454 -0.474 0.221 1.00 77.31 100 ALA A N 1
ATOM 674 C CA . ALA A 1 100 ? 3.786 -1.036 0.006 1.00 77.31 100 ALA A CA 1
ATOM 675 C C . ALA A 1 100 ? 3.913 -1.680 -1.384 1.00 77.31 100 ALA A C 1
ATOM 677 O O . ALA A 1 100 ? 4.918 -1.456 -2.058 1.00 77.31 100 ALA A O 1
ATOM 678 N N . ASP A 1 101 ? 2.886 -2.402 -1.840 1.00 83.12 101 ASP A N 1
ATOM 679 C CA . ASP A 1 101 ? 2.863 -3.010 -3.174 1.00 83.12 101 ASP A CA 1
ATOM 680 C C . ASP A 1 101 ? 2.839 -1.943 -4.285 1.00 83.12 101 ASP A C 1
ATOM 682 O O . ASP A 1 101 ? 3.571 -2.050 -5.269 1.00 83.12 101 ASP A O 1
ATOM 686 N N . ARG A 1 102 ? 2.078 -0.849 -4.112 1.00 83.50 102 ARG A N 1
ATOM 687 C CA . ARG A 1 102 ? 2.113 0.290 -5.052 1.00 83.50 102 ARG A CA 1
ATOM 688 C C . ARG A 1 102 ? 3.465 0.994 -5.085 1.00 83.50 102 ARG A C 1
ATOM 690 O O . ARG A 1 102 ? 3.906 1.396 -6.158 1.00 83.50 102 ARG A O 1
ATOM 697 N N . VAL A 1 103 ? 4.114 1.176 -3.935 1.00 80.62 103 VAL A N 1
ATOM 698 C CA . VAL A 1 103 ? 5.457 1.773 -3.862 1.00 80.62 103 VAL A CA 1
ATOM 699 C C . VAL A 1 103 ? 6.470 0.873 -4.560 1.00 80.62 103 VAL A C 1
ATOM 701 O O . VAL A 1 103 ? 7.313 1.379 -5.293 1.00 80.62 103 VAL A O 1
ATOM 704 N N . GLU A 1 104 ? 6.358 -0.446 -4.392 1.00 77.75 104 GLU A N 1
ATOM 705 C CA . GLU A 1 104 ? 7.187 -1.410 -5.115 1.00 77.75 104 GLU A CA 1
ATOM 706 C C . GLU A 1 104 ? 6.997 -1.280 -6.635 1.00 77.75 104 GLU A C 1
ATOM 708 O O . GLU A 1 104 ? 7.977 -1.172 -7.369 1.00 77.75 104 GLU A O 1
ATOM 713 N N . LEU A 1 105 ? 5.749 -1.194 -7.103 1.00 78.25 105 LEU A N 1
ATOM 714 C CA . LEU A 1 105 ? 5.426 -1.050 -8.524 1.00 78.25 105 LEU A CA 1
ATOM 715 C C . LEU A 1 105 ? 5.860 0.307 -9.107 1.00 78.25 105 LEU A C 1
ATOM 717 O O . LEU A 1 105 ? 6.375 0.378 -10.218 1.00 78.25 105 LEU A O 1
ATOM 721 N N . ASN A 1 106 ? 5.727 1.397 -8.353 1.00 79.50 106 ASN A N 1
ATOM 722 C CA . ASN A 1 106 ? 6.209 2.710 -8.791 1.00 79.50 106 ASN A CA 1
ATOM 723 C C . ASN A 1 106 ? 7.747 2.767 -8.808 1.00 79.50 106 ASN A C 1
ATOM 725 O O . ASN A 1 106 ? 8.344 3.355 -9.708 1.00 79.50 106 ASN A O 1
ATOM 729 N N . ALA A 1 107 ? 8.407 2.116 -7.844 1.00 77.19 107 ALA A N 1
ATOM 730 C CA . ALA A 1 107 ? 9.858 1.967 -7.852 1.00 77.19 107 ALA A CA 1
ATOM 731 C C . ALA A 1 107 ? 10.329 1.150 -9.062 1.00 77.19 107 ALA A C 1
ATOM 733 O O . ALA A 1 107 ? 11.351 1.494 -9.651 1.00 77.19 107 ALA A O 1
ATOM 734 N N . LEU A 1 108 ? 9.571 0.127 -9.464 1.00 71.69 108 LEU A N 1
ATOM 735 C CA . LEU A 1 108 ? 9.812 -0.662 -10.673 1.00 71.69 108 LEU A CA 1
ATOM 736 C C . LEU A 1 108 ? 9.724 0.171 -11.948 1.00 71.69 108 LEU A C 1
ATOM 738 O O . LEU A 1 108 ? 10.640 0.140 -12.758 1.00 71.69 108 LEU A O 1
ATOM 742 N N . ILE A 1 109 ? 8.660 0.958 -12.097 1.00 79.44 109 ILE A N 1
ATOM 743 C CA . ILE A 1 109 ? 8.467 1.810 -13.278 1.00 79.44 109 ILE A CA 1
ATOM 744 C C . ILE A 1 109 ? 9.587 2.854 -13.394 1.00 79.44 109 ILE A C 1
ATOM 746 O O . ILE A 1 109 ? 10.038 3.171 -14.490 1.00 79.44 109 ILE A O 1
ATOM 750 N N . ARG A 1 110 ? 10.054 3.391 -12.260 1.00 76.25 110 ARG A N 1
ATOM 751 C CA . ARG A 1 110 ? 11.088 4.436 -12.232 1.00 76.25 110 ARG A CA 1
ATOM 752 C C . ARG A 1 110 ? 12.516 3.909 -12.261 1.00 76.25 110 ARG A C 1
ATOM 754 O O . ARG A 1 110 ? 13.432 4.698 -12.485 1.00 76.25 110 ARG A O 1
ATOM 761 N N . SER A 1 111 ? 12.742 2.628 -11.978 1.00 71.69 111 SER A N 1
ATOM 762 C CA . SER A 1 111 ? 14.093 2.079 -12.048 1.00 71.69 111 SER A CA 1
ATOM 763 C C . SER A 1 111 ? 14.413 1.748 -13.507 1.00 71.69 111 SER A C 1
ATOM 765 O O . SER A 1 111 ? 13.669 1.000 -14.137 1.00 71.69 111 SER A O 1
ATOM 767 N N . PRO A 1 112 ? 15.498 2.305 -14.080 1.00 60.72 112 PRO A N 1
ATOM 768 C CA . PRO A 1 112 ? 15.871 1.998 -15.452 1.00 60.72 112 PRO A CA 1
ATOM 769 C C . PRO A 1 112 ? 16.077 0.488 -15.572 1.00 60.72 112 PRO A C 1
ATOM 771 O O . PRO A 1 112 ? 16.801 -0.108 -14.765 1.00 60.72 112 PRO A O 1
ATOM 774 N N . SER A 1 113 ? 15.404 -0.124 -16.552 1.00 58.84 113 SER A N 1
ATOM 775 C CA . SER A 1 113 ? 15.500 -1.562 -16.799 1.00 58.84 113 SER A CA 1
ATOM 776 C C . SER A 1 113 ? 16.979 -1.966 -16.857 1.00 58.84 113 SER A C 1
ATOM 778 O O . SER A 1 113 ? 17.738 -1.362 -17.624 1.00 58.84 113 SER A O 1
ATOM 780 N N . PRO A 1 114 ? 17.423 -2.977 -16.081 1.00 54.97 114 PRO A N 1
ATOM 781 C CA . PRO A 1 114 ? 18.814 -3.433 -16.087 1.00 54.97 114 PRO A CA 1
ATOM 782 C C . PRO A 1 114 ? 19.312 -3.853 -17.475 1.00 54.97 114 PRO A C 1
ATOM 784 O O . PRO A 1 114 ? 20.519 -3.907 -17.699 1.00 54.97 114 PRO A O 1
ATOM 787 N N . LEU A 1 115 ? 18.391 -4.121 -18.406 1.00 56.72 115 LEU A N 1
ATOM 788 C CA . LEU A 1 115 ? 18.689 -4.457 -19.795 1.00 56.72 115 LEU A CA 1
ATOM 789 C C . LEU A 1 115 ? 19.349 -3.303 -20.567 1.00 56.72 115 LEU A C 1
ATOM 791 O O . LEU A 1 115 ? 20.007 -3.555 -21.568 1.00 56.72 115 LEU A O 1
ATOM 795 N N . TYR A 1 116 ? 19.256 -2.064 -20.072 1.00 48.75 116 TYR A N 1
ATOM 796 C CA . TYR A 1 116 ? 19.954 -0.896 -20.622 1.00 48.75 116 TYR A CA 1
ATOM 797 C C . TYR A 1 116 ? 21.229 -0.539 -19.861 1.00 48.75 116 TYR A C 1
ATOM 799 O O . TYR A 1 116 ? 21.699 0.597 -19.928 1.00 48.75 116 TYR A O 1
ATOM 807 N N . ARG A 1 117 ? 21.839 -1.487 -19.138 1.00 46.25 117 ARG A N 1
ATOM 808 C CA . ARG A 1 117 ? 23.210 -1.296 -18.665 1.00 46.25 117 ARG A CA 1
ATOM 809 C C . ARG A 1 117 ? 24.153 -1.413 -19.861 1.00 46.25 117 ARG A C 1
ATOM 811 O O . ARG A 1 117 ? 24.859 -2.402 -20.021 1.00 46.25 117 ARG A O 1
ATOM 818 N N . THR A 1 118 ? 24.156 -0.377 -20.696 1.00 50.00 118 THR A N 1
ATOM 819 C CA . THR A 1 118 ? 25.238 -0.061 -21.614 1.00 50.00 118 THR A CA 1
ATOM 820 C C . THR A 1 118 ? 26.490 -0.090 -20.756 1.00 50.00 118 THR A C 1
ATOM 822 O O . THR A 1 118 ? 26.666 0.739 -19.861 1.00 50.00 118 THR A O 1
ATOM 825 N N . THR A 1 119 ? 27.308 -1.123 -20.920 1.00 53.41 119 THR A N 1
ATOM 826 C CA . THR A 1 119 ? 28.642 -1.175 -20.341 1.00 53.41 119 THR A CA 1
ATOM 827 C C . THR A 1 119 ? 29.348 0.087 -20.802 1.00 53.41 119 THR A C 1
ATOM 829 O O . THR A 1 119 ? 29.744 0.179 -21.962 1.00 53.41 119 THR A O 1
ATOM 832 N N . ALA A 1 120 ? 29.436 1.089 -19.924 1.00 53.72 120 ALA A N 1
ATOM 833 C CA . ALA A 1 120 ? 30.262 2.255 -20.176 1.00 53.72 120 ALA A CA 1
ATOM 834 C C . ALA A 1 120 ? 31.652 1.716 -20.551 1.00 53.72 120 ALA A C 1
ATOM 836 O O . ALA A 1 120 ? 32.177 0.882 -19.799 1.00 53.72 120 ALA A O 1
ATOM 837 N N . PRO A 1 121 ? 32.210 2.093 -21.716 1.00 54.03 121 PRO A N 1
ATOM 838 C CA . PRO A 1 121 ? 33.481 1.556 -22.171 1.00 54.03 121 PRO A CA 1
ATOM 839 C C . PRO A 1 121 ? 34.516 1.752 -21.068 1.00 54.03 121 PRO A C 1
ATOM 841 O O . PRO A 1 121 ? 34.779 2.879 -20.648 1.00 54.03 121 PRO A O 1
ATOM 844 N N . ARG A 1 122 ? 35.070 0.653 -20.547 1.00 57.38 122 ARG A N 1
ATOM 845 C CA . ARG A 1 122 ? 36.173 0.725 -19.590 1.00 57.38 122 ARG A CA 1
ATOM 846 C C . ARG A 1 122 ? 37.323 1.449 -20.299 1.00 57.38 122 ARG A C 1
ATOM 848 O O . ARG A 1 122 ? 37.759 0.944 -21.337 1.00 57.38 122 ARG A O 1
ATOM 855 N N . PRO A 1 123 ? 37.826 2.585 -19.783 1.00 59.41 123 PRO A N 1
ATOM 856 C CA . PRO A 1 123 ? 38.958 3.264 -20.401 1.00 59.41 123 PRO A CA 1
ATOM 857 C C . PRO A 1 123 ? 40.144 2.290 -20.460 1.00 59.41 123 PRO A C 1
ATOM 859 O O . PRO A 1 123 ? 40.605 1.819 -19.420 1.00 59.41 123 PRO A O 1
ATOM 862 N N . GLY A 1 124 ? 40.573 1.918 -21.670 1.00 70.12 124 GLY A N 1
ATOM 863 C CA . GLY A 1 124 ? 41.704 1.011 -21.911 1.00 70.12 124 GLY A CA 1
ATOM 864 C C . GLY A 1 124 ? 41.398 -0.494 -21.949 1.00 70.12 124 GLY A C 1
ATOM 865 O O . GLY A 1 124 ? 42.333 -1.287 -22.021 1.00 70.12 124 GLY A O 1
ATOM 866 N N . GLY A 1 125 ? 40.131 -0.921 -21.901 1.00 65.62 125 GLY A N 1
ATOM 867 C CA . GLY A 1 125 ? 39.777 -2.316 -22.200 1.00 65.62 125 GLY A CA 1
ATOM 868 C C . GLY A 1 125 ? 39.755 -2.579 -23.714 1.00 65.62 125 GLY A C 1
ATOM 869 O O . GLY A 1 125 ? 39.414 -1.662 -24.463 1.00 65.62 125 GLY A O 1
ATOM 870 N N . PRO A 1 126 ? 40.070 -3.802 -24.192 1.00 67.62 126 PRO A N 1
ATOM 871 C CA . PRO A 1 126 ? 39.792 -4.164 -25.581 1.00 67.62 126 PRO A CA 1
ATOM 872 C C . PRO A 1 126 ? 38.300 -3.926 -25.862 1.00 67.62 126 PRO A C 1
ATOM 874 O O . PRO A 1 126 ? 37.498 -4.079 -24.933 1.00 67.62 126 PRO A O 1
ATOM 877 N N . PRO A 1 127 ? 37.914 -3.531 -27.091 1.00 57.88 127 PRO A N 1
ATOM 878 C CA . PRO A 1 127 ? 36.523 -3.266 -27.433 1.00 57.88 127 PRO A CA 1
ATOM 879 C C . PRO A 1 127 ? 35.692 -4.502 -27.091 1.00 57.88 127 PRO A C 1
ATOM 881 O O . PRO A 1 127 ? 35.739 -5.512 -27.788 1.00 57.88 127 PRO A O 1
ATOM 884 N N . GLN A 1 128 ? 34.966 -4.444 -25.973 1.00 54.56 128 GLN A N 1
ATOM 885 C CA . GLN A 1 128 ? 33.976 -5.453 -25.651 1.00 54.56 128 GLN A CA 1
ATOM 886 C C . GLN A 1 128 ? 32.838 -5.195 -26.618 1.00 54.56 128 GLN A C 1
ATOM 888 O O . GLN A 1 128 ? 32.025 -4.295 -26.415 1.00 54.56 128 GLN A O 1
ATOM 893 N N . THR A 1 129 ? 32.831 -5.942 -27.718 1.00 52.66 129 THR A N 1
ATOM 894 C CA . THR A 1 129 ? 31.660 -6.074 -28.568 1.00 52.66 129 THR A CA 1
ATOM 895 C C . THR A 1 129 ? 30.534 -6.465 -27.629 1.00 52.66 129 THR A C 1
ATOM 897 O O . THR A 1 129 ? 30.601 -7.528 -27.007 1.00 52.66 129 THR A O 1
ATOM 900 N N . ALA A 1 130 ? 29.567 -5.564 -27.437 1.00 52.59 130 ALA A N 1
ATOM 901 C CA . ALA A 1 130 ? 28.373 -5.856 -26.671 1.00 52.59 130 ALA A CA 1
ATOM 902 C C . ALA A 1 130 ? 27.808 -7.144 -27.263 1.00 52.59 130 ALA A C 1
ATOM 904 O O . ALA A 1 130 ? 27.299 -7.156 -28.383 1.00 52.59 130 ALA A O 1
ATOM 905 N N . THR A 1 131 ? 28.002 -8.256 -26.556 1.00 44.12 131 THR A N 1
ATOM 906 C CA . THR A 1 131 ? 27.382 -9.517 -26.924 1.00 44.12 131 THR A CA 1
ATOM 907 C C . THR A 1 131 ? 25.951 -9.333 -26.483 1.00 44.12 131 THR A C 1
ATOM 909 O O . THR A 1 131 ? 25.571 -9.683 -25.367 1.00 44.12 131 THR A O 1
ATOM 912 N N . PHE A 1 132 ? 25.173 -8.664 -27.333 1.00 49.09 132 PHE A N 1
ATOM 913 C CA . PHE A 1 132 ? 23.738 -8.808 -27.286 1.00 49.09 132 PHE A CA 1
ATOM 914 C C . PHE A 1 132 ? 23.503 -10.322 -27.254 1.00 49.09 132 PHE A C 1
ATOM 916 O O . PHE A 1 132 ? 24.120 -11.027 -28.066 1.00 49.09 132 PHE A O 1
ATOM 923 N N . PRO A 1 133 ? 22.704 -10.860 -26.308 1.00 47.22 133 PRO A N 1
ATOM 924 C CA . PRO A 1 133 ? 22.238 -12.234 -26.457 1.00 47.22 133 PRO A CA 1
ATOM 925 C C . PRO A 1 133 ? 21.746 -12.335 -27.896 1.00 47.22 133 PRO A C 1
ATOM 927 O O . PRO A 1 133 ? 21.109 -11.365 -28.326 1.00 47.22 133 PRO A O 1
ATOM 930 N N . PRO A 1 134 ? 22.128 -13.388 -28.653 1.00 45.34 134 PRO A N 1
ATOM 931 C CA . PRO A 1 134 ? 21.822 -13.470 -30.070 1.00 45.34 134 PRO A CA 1
ATOM 932 C C . PRO A 1 134 ? 20.368 -13.082 -30.179 1.00 45.34 134 PRO A C 1
ATOM 934 O O . PRO A 1 134 ? 19.519 -13.732 -29.559 1.00 45.34 134 PRO A O 1
ATOM 937 N N . VAL A 1 135 ? 20.124 -11.932 -30.821 1.00 47.31 135 VAL A N 1
ATOM 938 C CA . VAL A 1 135 ? 18.779 -11.508 -31.166 1.00 47.31 135 VAL A CA 1
ATOM 939 C C . VAL A 1 135 ? 18.221 -12.783 -31.747 1.00 47.31 135 VAL A C 1
ATOM 941 O O . VAL A 1 135 ? 18.809 -13.297 -32.701 1.00 47.31 135 VAL A O 1
ATOM 944 N N . LYS A 1 136 ? 17.227 -13.393 -31.079 1.00 40.75 136 LYS A N 1
ATOM 945 C CA . LYS A 1 136 ? 16.438 -14.434 -31.723 1.00 40.75 136 LYS A CA 1
ATOM 946 C C . LYS A 1 136 ? 16.014 -13.719 -32.973 1.00 40.75 136 LYS A C 1
ATOM 948 O O . LYS A 1 136 ? 15.257 -12.757 -32.868 1.00 40.75 136 LYS A O 1
ATOM 953 N N . 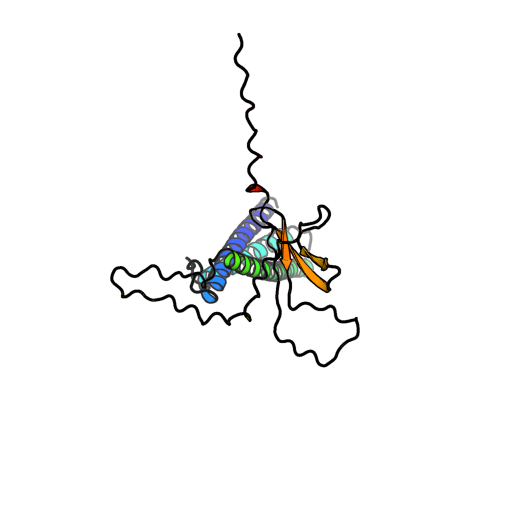THR A 1 137 ? 16.679 -14.051 -34.068 1.00 42.19 137 THR A N 1
ATOM 954 C CA . THR A 1 137 ? 16.530 -13.374 -35.329 1.00 42.19 137 THR A CA 1
ATOM 955 C C . THR A 1 137 ? 15.082 -13.640 -35.612 1.00 42.19 137 THR A C 1
ATOM 957 O O . THR A 1 137 ? 14.710 -14.771 -35.930 1.00 42.19 137 THR A O 1
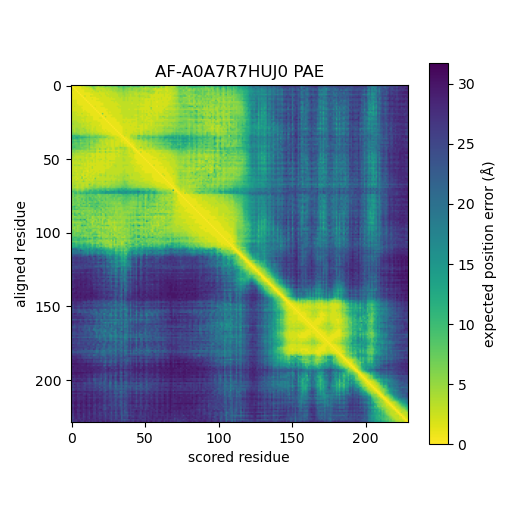ATOM 960 N N . SER A 1 138 ? 14.243 -12.635 -35.348 1.00 48.38 138 SER A N 1
ATOM 961 C CA . SER A 1 138 ? 12.906 -12.627 -35.886 1.00 48.38 138 SER A CA 1
ATOM 962 C C . SER A 1 138 ? 13.111 -13.007 -37.347 1.00 48.38 138 SER A C 1
ATOM 964 O O . SER A 1 138 ? 14.053 -12.480 -37.962 1.00 48.38 138 SER A O 1
ATOM 966 N N . PRO A 1 139 ? 12.365 -14.003 -37.855 1.00 46.06 139 PRO A N 1
ATOM 967 C CA . PRO A 1 139 ? 12.505 -14.429 -39.239 1.00 46.06 139 PRO A CA 1
ATOM 968 C C . PRO A 1 139 ? 12.569 -13.168 -40.098 1.00 46.06 139 PRO A C 1
ATOM 970 O O . PRO A 1 139 ? 11.851 -12.223 -39.759 1.00 46.06 139 PRO A O 1
ATOM 973 N N . PRO A 1 140 ? 13.479 -13.108 -41.092 1.00 47.06 140 PRO A N 1
ATOM 974 C CA . PRO A 1 140 ? 13.792 -11.885 -41.817 1.00 47.06 140 PRO A CA 1
ATOM 975 C C . PRO A 1 140 ? 12.482 -11.188 -42.142 1.00 47.06 140 PRO A C 1
ATOM 977 O O . PRO A 1 140 ? 11.676 -11.707 -42.916 1.00 47.06 140 PRO A O 1
ATOM 980 N N . VAL A 1 141 ? 12.226 -10.074 -41.449 1.00 52.06 141 VAL A N 1
ATOM 981 C CA . VAL A 1 141 ? 11.083 -9.234 -41.760 1.00 52.06 141 VAL A CA 1
ATOM 982 C C . VAL A 1 141 ? 11.391 -8.812 -43.174 1.00 52.06 141 VAL A C 1
ATOM 984 O O . VAL A 1 141 ? 12.374 -8.113 -43.406 1.00 52.06 141 VAL A O 1
ATOM 987 N N . HIS A 1 142 ? 10.642 -9.350 -44.130 1.00 46.75 142 HIS A N 1
ATOM 988 C CA . HIS A 1 142 ? 10.684 -8.855 -45.485 1.00 46.75 142 HIS A CA 1
ATOM 989 C C . HIS A 1 142 ? 10.342 -7.367 -45.378 1.00 46.75 142 HIS A C 1
ATOM 991 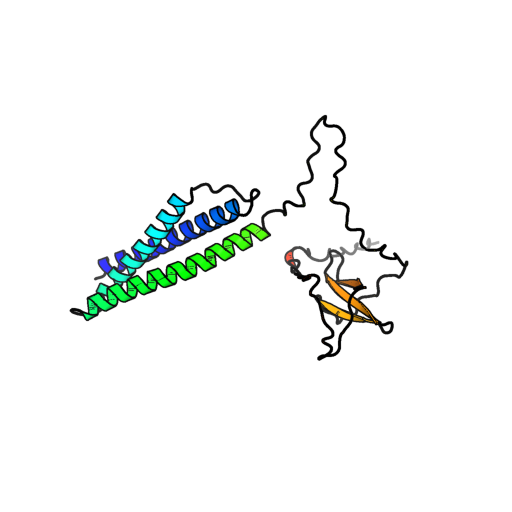O O . HIS A 1 142 ? 9.169 -7.013 -45.259 1.00 46.75 142 HIS A O 1
ATOM 997 N N . GLU A 1 143 ? 11.369 -6.512 -45.386 1.00 46.72 143 GLU A N 1
ATOM 998 C CA . GLU A 1 143 ? 11.300 -5.117 -45.810 1.00 46.72 143 GLU A CA 1
ATOM 999 C C . GLU A 1 143 ? 10.853 -5.154 -47.270 1.00 46.72 143 GLU A C 1
ATOM 1001 O O . GLU A 1 143 ? 11.619 -5.028 -48.216 1.00 46.72 143 GLU A O 1
ATOM 1006 N N . SER A 1 144 ? 9.581 -5.478 -47.467 1.00 51.75 144 SER A N 1
ATOM 1007 C CA . SER A 1 144 ? 8.893 -5.062 -48.665 1.00 51.75 144 SER A CA 1
ATOM 1008 C C . SER A 1 144 ? 8.775 -3.555 -48.512 1.00 51.75 144 SER A C 1
ATOM 1010 O O . SER A 1 144 ? 8.204 -3.110 -47.518 1.00 51.75 144 SER A O 1
ATOM 1012 N N . ASP A 1 145 ? 9.325 -2.815 -49.475 1.00 51.59 145 ASP A N 1
ATOM 1013 C CA . ASP A 1 145 ? 9.238 -1.363 -49.729 1.00 51.59 145 ASP A CA 1
ATOM 1014 C C . ASP A 1 145 ? 7.790 -0.814 -49.813 1.00 51.59 145 ASP A C 1
ATOM 1016 O O . ASP A 1 145 ? 7.472 0.125 -50.543 1.00 51.59 145 ASP A O 1
ATOM 1020 N N . SER A 1 146 ? 6.852 -1.417 -49.095 1.00 60.19 146 SER A N 1
ATOM 1021 C CA . SER A 1 146 ? 5.473 -0.992 -49.030 1.00 60.19 146 SER A CA 1
ATOM 1022 C C . SER A 1 146 ? 5.407 0.198 -48.088 1.00 60.19 146 SER A C 1
ATOM 1024 O O . SER A 1 146 ? 5.559 0.043 -46.878 1.00 60.19 146 SER A O 1
ATOM 1026 N N . ALA A 1 147 ? 5.182 1.381 -48.661 1.00 70.12 147 ALA A N 1
ATOM 1027 C CA . ALA A 1 147 ? 4.863 2.589 -47.916 1.00 70.12 147 ALA A CA 1
ATOM 1028 C C . ALA A 1 147 ? 3.851 2.272 -46.804 1.00 70.12 147 ALA A C 1
ATOM 1030 O O . ALA A 1 147 ? 2.864 1.566 -47.044 1.00 70.12 147 ALA A O 1
ATOM 1031 N N . ASP A 1 148 ? 4.116 2.768 -45.593 1.00 71.38 148 ASP A N 1
ATOM 1032 C CA . ASP A 1 148 ? 3.205 2.573 -44.471 1.00 71.38 148 ASP A CA 1
ATOM 1033 C C . ASP A 1 148 ? 1.805 3.071 -44.863 1.00 71.38 148 ASP A C 1
ATOM 1035 O O . ASP A 1 148 ? 1.673 4.186 -45.385 1.00 71.38 148 ASP A O 1
ATOM 1039 N N . PRO A 1 149 ? 0.749 2.278 -44.624 1.00 82.38 149 PRO A N 1
ATOM 1040 C CA . PRO A 1 149 ? -0.601 2.716 -44.924 1.00 82.38 149 PRO A CA 1
ATOM 1041 C C . PRO A 1 149 ? -0.944 3.954 -44.090 1.00 82.38 149 PRO A C 1
ATOM 1043 O O . PRO A 1 149 ? -0.640 4.032 -42.896 1.00 82.38 149 PRO A O 1
ATOM 1046 N N . ALA A 1 150 ? -1.593 4.928 -44.730 1.00 88.56 150 ALA A N 1
ATOM 1047 C CA . ALA A 1 150 ? -2.065 6.126 -44.052 1.00 88.56 150 ALA A CA 1
ATOM 1048 C C . ALA A 1 150 ? -3.057 5.753 -42.939 1.00 88.56 150 ALA A C 1
ATOM 1050 O O . ALA A 1 150 ? -3.936 4.912 -43.135 1.00 88.56 150 ALA A O 1
ATOM 1051 N N . VAL A 1 151 ? -2.922 6.391 -41.774 1.00 89.75 151 VAL A N 1
ATOM 1052 C CA . VAL A 1 151 ? -3.815 6.156 -40.634 1.00 89.75 151 VAL A CA 1
ATOM 1053 C C . VAL A 1 151 ? -5.137 6.898 -40.870 1.00 89.75 151 VAL A C 1
ATOM 1055 O O . VAL A 1 151 ? -5.100 8.122 -41.028 1.00 89.75 151 VAL A O 1
ATOM 1058 N N . PRO A 1 152 ? -6.298 6.216 -40.879 1.00 91.50 152 PRO A N 1
ATOM 1059 C CA . PRO A 1 152 ? -7.586 6.897 -40.964 1.00 91.50 152 PRO A CA 1
ATOM 1060 C C . PRO A 1 152 ? -7.802 7.835 -39.766 1.00 91.50 152 PRO A C 1
ATOM 1062 O O . PRO A 1 152 ? -7.354 7.565 -38.650 1.00 91.50 152 PRO A O 1
ATOM 1065 N N . THR A 1 153 ? -8.471 8.965 -39.988 1.00 90.19 153 THR A N 1
ATOM 1066 C CA . THR A 1 153 ? -8.597 10.039 -38.984 1.00 90.19 153 THR A CA 1
ATOM 1067 C C . THR A 1 153 ? -9.482 9.673 -37.791 1.00 90.19 153 THR A C 1
ATOM 1069 O O . THR A 1 153 ? -9.348 10.261 -36.720 1.00 90.19 153 THR A O 1
ATOM 1072 N N . ASP A 1 154 ? -10.378 8.709 -37.973 1.00 91.06 154 ASP A N 1
ATOM 1073 C CA . ASP A 1 154 ? -11.328 8.186 -36.990 1.00 91.06 154 ASP A CA 1
ATOM 1074 C C . ASP A 1 154 ? -10.757 7.052 -36.121 1.00 91.06 154 ASP A C 1
ATOM 1076 O O . ASP A 1 154 ? -11.408 6.608 -35.181 1.00 91.06 154 ASP A O 1
ATOM 1080 N N . VAL A 1 155 ? -9.528 6.604 -36.392 1.00 87.44 155 VAL A N 1
ATOM 1081 C CA . VAL A 1 155 ? -8.909 5.474 -35.690 1.00 87.44 155 VAL A CA 1
ATOM 1082 C C . VAL A 1 155 ? -8.202 5.928 -34.420 1.00 87.44 155 VAL A C 1
ATOM 1084 O O . VAL A 1 155 ? -7.303 6.777 -34.458 1.00 87.44 155 VAL A O 1
ATOM 1087 N N . GLU A 1 156 ? -8.562 5.321 -33.289 1.00 84.94 156 GLU A N 1
ATOM 1088 C CA . GLU A 1 156 ? -7.924 5.584 -32.000 1.00 84.94 156 GLU A CA 1
ATOM 1089 C C . GLU A 1 156 ? -6.708 4.670 -31.736 1.00 84.94 156 GLU A C 1
ATOM 1091 O O . GLU A 1 156 ? -6.646 3.528 -32.202 1.00 84.94 156 GLU A O 1
ATOM 1096 N N . PRO A 1 157 ? -5.713 5.145 -30.965 1.00 84.44 157 PRO A N 1
ATOM 1097 C CA . PRO A 1 157 ? -4.608 4.313 -30.497 1.00 84.44 157 PRO A CA 1
ATOM 1098 C C . PRO A 1 157 ? -5.097 3.060 -29.760 1.00 84.44 157 PRO A C 1
ATOM 1100 O O . PRO A 1 157 ? -5.980 3.133 -28.911 1.00 84.44 157 PRO A O 1
ATOM 1103 N N . GLY A 1 158 ? -4.491 1.914 -30.063 1.00 79.38 158 GLY A N 1
ATOM 1104 C CA . GLY A 1 158 ? -4.878 0.610 -29.521 1.00 79.38 158 GLY A CA 1
ATOM 1105 C C . GLY A 1 158 ? -5.903 -0.145 -30.369 1.00 79.38 158 GLY A C 1
ATOM 1106 O O . GLY A 1 158 ? -6.093 -1.340 -30.149 1.00 79.38 158 GLY A O 1
ATOM 1107 N N . TRP A 1 159 ? -6.529 0.498 -31.360 1.00 88.06 159 TRP A N 1
ATOM 1108 C CA . TRP A 1 159 ? -7.408 -0.201 -32.295 1.00 88.06 159 TRP A CA 1
ATOM 1109 C C . TRP A 1 159 ? -6.608 -1.100 -33.234 1.00 88.06 159 TRP A C 1
ATOM 1111 O O . TRP A 1 159 ? -5.515 -0.748 -33.693 1.00 88.06 159 TRP A O 1
ATOM 1121 N N . VAL A 1 160 ? -7.190 -2.259 -33.532 1.00 86.50 160 VAL A N 1
ATOM 1122 C CA . VAL A 1 160 ? -6.655 -3.232 -34.480 1.00 86.50 160 VAL A CA 1
ATOM 1123 C C . VAL A 1 160 ? -7.501 -3.193 -35.746 1.00 86.50 160 VAL A C 1
ATOM 1125 O O . VAL A 1 160 ? -8.723 -3.320 -35.688 1.00 86.50 160 VAL A O 1
ATOM 1128 N N . LEU A 1 161 ? -6.844 -3.012 -36.885 1.00 85.12 161 LEU A N 1
ATOM 1129 C CA . LEU A 1 161 ? -7.458 -2.906 -38.199 1.00 85.12 161 LEU A CA 1
ATOM 1130 C C . LEU A 1 161 ? -7.058 -4.085 -39.069 1.00 85.12 161 LEU A C 1
ATOM 1132 O O . LEU A 1 161 ? -5.988 -4.671 -38.900 1.00 85.12 161 LEU A O 1
ATOM 1136 N N . THR A 1 162 ? -7.920 -4.384 -40.030 1.00 88.56 162 THR A N 1
ATOM 1137 C CA . THR A 1 162 ? -7.622 -5.319 -41.108 1.00 88.56 162 THR A CA 1
ATOM 1138 C C . THR A 1 162 ? -7.703 -4.592 -42.434 1.00 88.56 162 THR A C 1
ATOM 1140 O O . THR A 1 162 ? -8.578 -3.747 -42.627 1.00 88.56 162 THR A O 1
ATOM 1143 N N . ASP A 1 163 ? -6.774 -4.889 -43.336 1.00 85.62 163 ASP A N 1
ATOM 1144 C CA . ASP A 1 163 ? -6.897 -4.470 -44.726 1.00 85.62 163 ASP A CA 1
ATOM 1145 C C . ASP A 1 163 ? -7.704 -5.511 -45.539 1.00 85.62 163 ASP A C 1
ATOM 1147 O O . ASP A 1 163 ? -7.914 -6.644 -45.088 1.00 85.62 163 ASP A O 1
ATOM 1151 N N . PRO A 1 164 ? -8.158 -5.170 -46.759 1.00 84.62 164 PRO A N 1
ATOM 1152 C CA . PRO A 1 164 ? -8.851 -6.119 -47.634 1.00 84.62 164 PRO A CA 1
ATOM 1153 C C . PRO A 1 164 ? -8.004 -7.327 -48.071 1.00 84.62 164 PRO A C 1
ATOM 1155 O O . PRO A 1 164 ? -8.559 -8.306 -48.565 1.00 84.62 164 PRO A O 1
ATOM 1158 N N . ALA A 1 165 ? -6.679 -7.270 -47.912 1.00 83.75 165 ALA A N 1
ATOM 1159 C CA . ALA A 1 165 ? -5.758 -8.369 -48.190 1.00 83.75 165 ALA A CA 1
ATOM 1160 C C . ALA A 1 165 ? -5.562 -9.304 -46.975 1.00 83.75 165 ALA A C 1
ATOM 1162 O O . ALA A 1 165 ? -4.802 -10.270 -47.062 1.00 83.75 165 ALA A O 1
ATOM 1163 N N . GLY A 1 166 ? -6.250 -9.049 -45.853 1.00 79.44 166 GLY A N 1
ATOM 1164 C CA . GLY A 1 166 ? -6.167 -9.836 -44.621 1.00 79.44 166 GLY A CA 1
ATOM 1165 C C . GLY A 1 166 ? -4.961 -9.500 -43.736 1.00 79.44 166 GLY A C 1
ATOM 1166 O O . GLY A 1 166 ? -4.658 -10.246 -42.803 1.00 79.44 166 GLY A O 1
ATOM 1167 N N . GLY A 1 167 ? -4.258 -8.404 -44.016 1.00 83.62 167 GLY A N 1
ATOM 1168 C CA . GLY A 1 167 ? -3.192 -7.866 -43.183 1.00 83.62 167 GLY A CA 1
ATOM 1169 C C . GLY A 1 167 ? -3.745 -7.221 -41.917 1.00 83.62 167 GLY A C 1
ATOM 1170 O O . GLY A 1 167 ? -4.704 -6.457 -41.971 1.00 83.62 167 GLY A O 1
ATOM 1171 N N . TRP A 1 168 ? -3.119 -7.512 -40.779 1.00 86.38 168 TRP A N 1
ATOM 1172 C CA . TRP A 1 168 ? -3.480 -6.963 -39.474 1.00 86.38 168 TRP A CA 1
ATOM 1173 C C . TRP A 1 168 ? -2.587 -5.778 -39.122 1.00 86.38 168 TRP A C 1
ATOM 1175 O O . TRP A 1 168 ? -1.374 -5.835 -39.330 1.00 86.38 168 TRP A O 1
ATOM 1185 N N . TYR A 1 169 ? -3.168 -4.723 -38.556 1.00 87.38 169 TYR A N 1
ATOM 1186 C CA . TYR A 1 169 ? -2.460 -3.500 -38.187 1.00 87.38 169 TYR A CA 1
ATOM 1187 C C . TYR A 1 169 ? -2.893 -3.010 -36.805 1.00 87.38 169 TYR A C 1
ATOM 1189 O O . TYR A 1 169 ? -4.082 -2.962 -36.517 1.00 87.38 169 TYR A O 1
ATOM 1197 N N . LEU A 1 170 ? -1.946 -2.601 -35.963 1.00 88.06 170 LEU A N 1
ATOM 1198 C CA . LEU A 1 170 ? -2.208 -1.924 -34.691 1.00 88.06 170 LEU A CA 1
ATOM 1199 C C . LEU A 1 170 ? -1.944 -0.426 -34.839 1.00 88.06 170 LEU A C 1
ATOM 1201 O O . LEU A 1 170 ? -0.850 -0.034 -35.250 1.00 88.06 170 LEU A O 1
ATOM 1205 N N . CYS A 1 171 ? -2.904 0.416 -34.459 1.00 87.19 171 CYS A N 1
ATOM 1206 C CA . CYS A 1 171 ? -2.674 1.855 -34.374 1.00 87.19 171 CYS A CA 1
ATOM 1207 C C . CYS A 1 171 ? -1.911 2.206 -33.090 1.00 87.19 171 CYS A C 1
ATOM 1209 O O . CYS A 1 171 ? -2.403 1.982 -31.984 1.00 87.19 171 CYS A O 1
ATOM 1211 N N . VAL A 1 172 ? -0.727 2.804 -33.226 1.00 84.88 172 VAL A N 1
ATOM 1212 C CA . VAL A 1 172 ? 0.115 3.256 -32.106 1.00 84.88 172 VAL A CA 1
ATOM 1213 C C . VAL A 1 172 ? 0.368 4.761 -32.183 1.00 84.88 172 VAL A C 1
ATOM 1215 O O . VAL A 1 172 ? 0.337 5.354 -33.263 1.00 84.88 172 VAL A O 1
ATOM 1218 N N . ILE A 1 173 ? 0.642 5.390 -31.038 1.00 82.75 173 ILE A N 1
ATOM 1219 C CA . ILE A 1 173 ? 1.161 6.763 -30.989 1.00 82.75 173 ILE A CA 1
ATOM 1220 C C . ILE A 1 173 ? 2.687 6.700 -31.002 1.00 82.75 173 ILE A C 1
ATOM 1222 O O . ILE A 1 173 ? 3.300 5.957 -30.240 1.00 82.75 173 ILE A O 1
ATOM 1226 N N . THR A 1 174 ? 3.291 7.511 -31.859 1.00 78.69 174 THR A N 1
ATOM 1227 C CA . THR A 1 174 ? 4.734 7.730 -31.959 1.00 78.69 174 THR A CA 1
ATOM 1228 C C . THR A 1 174 ? 5.050 9.207 -31.720 1.00 78.69 174 THR A C 1
ATOM 1230 O O . THR A 1 174 ? 4.147 10.045 -31.69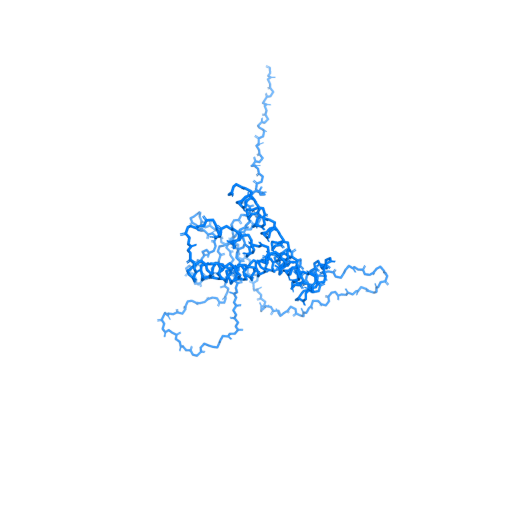4 1.00 78.69 174 THR A O 1
ATOM 1233 N N . ALA A 1 175 ? 6.335 9.550 -31.601 1.00 66.38 175 ALA A N 1
ATOM 1234 C CA . ALA A 1 175 ? 6.774 10.940 -31.458 1.00 66.38 175 ALA A CA 1
ATOM 1235 C C . ALA A 1 175 ? 6.357 11.843 -32.638 1.00 66.38 175 ALA A C 1
ATOM 1237 O O . ALA A 1 175 ? 6.247 13.052 -32.474 1.00 66.38 175 ALA A O 1
ATOM 1238 N N . THR A 1 176 ? 6.112 11.267 -33.819 1.00 78.56 176 THR A N 1
ATOM 1239 C CA . THR A 1 176 ? 5.715 11.995 -35.035 1.00 78.56 176 THR A CA 1
ATOM 1240 C C . THR A 1 176 ? 4.211 11.931 -35.316 1.00 78.56 176 THR A C 1
ATOM 1242 O O . THR A 1 176 ? 3.767 12.422 -36.351 1.00 78.56 176 THR A O 1
ATOM 1245 N N . GLY A 1 177 ? 3.415 11.342 -34.415 1.00 84.88 177 GLY A N 1
ATOM 1246 C CA . GLY A 1 177 ? 1.967 11.180 -34.566 1.00 84.88 177 GLY A CA 1
ATOM 1247 C C . GLY A 1 177 ? 1.516 9.719 -34.556 1.00 84.88 177 GLY A C 1
ATOM 1248 O O . GLY A 1 177 ? 2.211 8.838 -34.048 1.00 84.88 177 GLY A O 1
ATOM 1249 N N . ARG A 1 178 ? 0.320 9.445 -35.086 1.00 86.75 178 ARG A N 1
ATOM 1250 C CA . ARG A 1 178 ? -0.230 8.080 -35.161 1.00 86.75 178 ARG A CA 1
ATOM 1251 C C . ARG A 1 178 ? 0.405 7.306 -36.319 1.00 86.75 178 ARG A C 1
ATOM 1253 O O . ARG A 1 178 ? 0.617 7.871 -37.388 1.00 86.75 178 ARG A O 1
ATOM 1260 N N . ARG A 1 179 ? 0.668 6.013 -36.117 1.00 88.56 179 ARG A N 1
ATOM 1261 C CA . ARG A 1 179 ? 1.187 5.093 -37.143 1.00 88.56 179 ARG A CA 1
ATOM 1262 C C . ARG A 1 179 ? 0.514 3.725 -37.026 1.00 88.56 179 ARG A C 1
ATOM 1264 O O . ARG A 1 179 ? 0.183 3.299 -35.922 1.00 88.56 179 ARG A O 1
ATOM 1271 N N . LEU A 1 180 ? 0.349 3.032 -38.151 1.00 87.06 180 LEU A N 1
ATOM 1272 C CA . LEU A 1 180 ? -0.069 1.630 -38.188 1.00 87.06 180 LEU A CA 1
ATOM 1273 C C . LEU A 1 180 ? 1.155 0.708 -38.176 1.00 87.06 180 LEU A C 1
ATOM 1275 O O . LEU A 1 180 ? 2.049 0.846 -39.005 1.00 87.06 180 LEU A O 1
ATOM 1279 N N . VAL A 1 181 ? 1.189 -0.245 -37.245 1.00 84.19 181 VAL A N 1
ATOM 1280 C CA . VAL A 1 181 ? 2.221 -1.290 -37.170 1.00 84.19 181 VAL A CA 1
ATOM 1281 C C . VAL A 1 181 ? 1.618 -2.600 -37.647 1.00 84.19 181 VAL A C 1
ATOM 1283 O O . VAL A 1 181 ? 0.637 -3.070 -37.074 1.00 84.19 181 VAL A O 1
ATOM 1286 N N . ARG A 1 182 ? 2.197 -3.195 -38.693 1.00 85.56 182 ARG A N 1
ATOM 1287 C CA . ARG A 1 182 ? 1.736 -4.482 -39.222 1.00 85.56 182 ARG A CA 1
ATOM 1288 C C . ARG A 1 182 ? 1.997 -5.607 -38.217 1.00 85.56 182 ARG A C 1
ATOM 1290 O O . ARG A 1 182 ? 3.078 -5.696 -37.640 1.00 85.56 182 ARG A O 1
ATOM 1297 N N . LEU A 1 183 ? 1.016 -6.483 -38.057 1.00 83.88 183 LEU A N 1
ATOM 1298 C CA . LEU A 1 183 ? 1.027 -7.635 -37.167 1.00 83.88 183 LEU A CA 1
ATOM 1299 C C . LEU A 1 183 ? 1.039 -8.928 -38.009 1.00 83.88 183 LEU A C 1
ATOM 1301 O O . LEU A 1 183 ? -0.024 -9.443 -38.348 1.00 83.88 183 LEU A O 1
ATOM 1305 N N . PRO A 1 184 ? 2.216 -9.450 -38.401 1.00 74.19 184 PRO A N 1
ATOM 1306 C CA . PRO A 1 184 ? 2.308 -10.563 -39.355 1.00 74.19 184 PRO A CA 1
ATOM 1307 C C . PRO A 1 184 ? 1.768 -11.897 -38.816 1.00 74.19 184 PRO A C 1
ATOM 1309 O O . PRO A 1 184 ? 1.331 -12.734 -39.603 1.00 74.19 184 PRO A O 1
ATOM 1312 N N . ASP A 1 185 ? 1.755 -12.075 -37.493 1.00 62.12 185 ASP A N 1
ATOM 1313 C CA . ASP A 1 185 ? 1.433 -13.354 -36.846 1.00 62.12 185 ASP A CA 1
ATOM 1314 C C . ASP A 1 185 ? 0.006 -13.422 -36.276 1.00 62.12 185 ASP A C 1
ATOM 1316 O O . ASP A 1 185 ? -0.353 -14.389 -35.605 1.00 62.12 185 ASP A O 1
ATOM 1320 N N . PHE A 1 186 ? -0.827 -12.405 -36.517 1.00 61.06 186 PHE A N 1
ATOM 1321 C CA . PHE A 1 186 ? -2.183 -12.361 -35.973 1.00 61.06 186 PHE A CA 1
ATOM 1322 C C . PHE A 1 186 ? -3.185 -12.987 -36.944 1.00 61.06 186 PHE A C 1
ATOM 1324 O O . PHE A 1 186 ? -3.196 -12.702 -38.141 1.00 61.06 186 PHE A O 1
ATOM 1331 N N . ARG A 1 187 ? -4.047 -13.852 -36.409 1.00 58.38 187 ARG A N 1
ATOM 1332 C CA . ARG A 1 187 ? -5.205 -14.427 -37.099 1.00 58.38 187 ARG A CA 1
ATOM 1333 C C . ARG A 1 187 ? -6.385 -14.417 -36.135 1.00 58.38 187 ARG A C 1
ATOM 1335 O O . ARG A 1 187 ? -6.211 -14.728 -34.959 1.00 58.38 187 ARG A O 1
ATOM 1342 N N . LEU A 1 188 ? -7.572 -14.058 -36.621 1.00 53.59 188 LEU A N 1
ATOM 1343 C CA . LEU A 1 188 ? -8.800 -14.278 -35.861 1.00 53.59 188 LEU A CA 1
ATOM 1344 C C . LEU A 1 188 ? -9.193 -15.745 -35.974 1.00 53.59 188 LEU A C 1
ATOM 1346 O O . LEU A 1 188 ? -9.464 -16.231 -37.070 1.00 53.59 188 LEU A O 1
ATOM 1350 N N . GLU A 1 189 ? -9.272 -16.415 -34.833 1.00 53.38 189 GLU A N 1
ATOM 1351 C CA . GLU A 1 189 ? -9.923 -17.715 -34.732 1.00 53.38 189 GLU A CA 1
ATOM 1352 C C . GLU A 1 189 ? -11.414 -17.516 -34.407 1.00 53.38 189 GLU A C 1
ATOM 1354 O O . GLU A 1 189 ? -11.750 -16.694 -33.545 1.00 53.38 189 GLU A O 1
ATOM 1359 N N . PRO A 1 190 ? -12.332 -18.241 -35.072 1.00 47.78 190 PRO A N 1
ATOM 1360 C CA . PRO A 1 190 ? -13.747 -18.215 -34.727 1.00 47.78 190 PRO A CA 1
ATOM 1361 C C . PRO A 1 190 ? -13.973 -18.613 -33.263 1.00 47.78 190 PRO A C 1
ATOM 1363 O O . PRO A 1 190 ? -13.333 -19.534 -32.750 1.00 47.78 190 PRO A O 1
ATOM 1366 N N . ALA A 1 191 ? -14.928 -17.969 -32.590 1.00 41.62 191 ALA A N 1
ATOM 1367 C CA . ALA A 1 191 ? -15.309 -18.353 -31.233 1.00 41.62 191 ALA A CA 1
ATOM 1368 C C . ALA A 1 191 ? -15.758 -19.832 -31.205 1.00 41.62 191 ALA A C 1
ATOM 1370 O O . ALA A 1 191 ? -16.726 -20.197 -31.868 1.00 41.62 191 ALA A O 1
ATOM 1371 N N . GLY A 1 192 ? -15.038 -20.681 -30.458 1.00 50.94 192 GLY A N 1
ATOM 1372 C CA . GLY A 1 192 ? -15.265 -22.136 -30.395 1.00 50.94 192 GLY A CA 1
ATOM 1373 C C . GLY A 1 192 ? -14.272 -22.995 -31.193 1.00 50.94 192 GLY A C 1
ATOM 1374 O O . GLY A 1 192 ? -14.314 -24.218 -31.090 1.00 50.94 192 GLY A O 1
ATOM 1375 N N . SER A 1 193 ? -13.348 -22.379 -31.935 1.00 50.97 193 SER A N 1
ATOM 1376 C CA . SER A 1 193 ? -12.185 -23.037 -32.544 1.00 50.97 193 SER A CA 1
ATOM 1377 C C . SER A 1 193 ? -11.123 -23.317 -31.471 1.00 50.97 193 SER A C 1
ATOM 1379 O O . SER A 1 193 ? -10.188 -22.547 -31.274 1.00 50.97 193 SER A O 1
ATOM 1381 N N . THR A 1 194 ? -11.285 -24.392 -30.697 1.00 52.78 194 THR A N 1
ATOM 1382 C CA . THR A 1 194 ? -10.237 -24.878 -29.784 1.00 52.78 194 THR A CA 1
ATOM 1383 C C . THR A 1 194 ? -9.679 -26.196 -30.305 1.00 52.78 194 THR A C 1
ATOM 1385 O O . THR A 1 194 ? -9.880 -27.250 -29.701 1.00 52.78 194 THR A O 1
ATOM 1388 N N . ALA A 1 195 ? -8.974 -26.158 -31.437 1.00 55.66 195 ALA A N 1
ATOM 1389 C CA . ALA A 1 195 ? -7.892 -27.126 -31.605 1.00 55.66 195 ALA A CA 1
ATOM 1390 C C . ALA A 1 195 ? -6.863 -26.882 -30.483 1.00 55.66 195 ALA A C 1
ATOM 1392 O O . ALA A 1 195 ? -6.779 -25.761 -29.991 1.00 55.66 195 ALA A O 1
ATOM 1393 N N . GLU A 1 196 ? -6.145 -27.917 -30.040 1.00 50.94 196 GLU A N 1
ATOM 1394 C CA . GLU A 1 196 ? -5.168 -27.900 -28.933 1.00 50.94 196 GLU A CA 1
ATOM 1395 C C . GLU A 1 196 ? -4.211 -26.689 -29.005 1.00 50.94 196 GLU A C 1
ATOM 1397 O O . GLU A 1 196 ? -3.144 -26.722 -29.614 1.00 50.94 196 GLU A O 1
ATOM 1402 N N . LEU A 1 197 ? -4.609 -25.575 -28.393 1.00 47.88 197 LEU A N 1
ATOM 1403 C CA . LEU A 1 197 ? -3.807 -24.365 -28.310 1.00 47.88 197 LEU A CA 1
ATOM 1404 C C . LEU A 1 197 ? -2.808 -24.563 -27.169 1.00 47.88 197 LEU A C 1
ATOM 1406 O O . LEU A 1 197 ? -3.166 -24.476 -25.995 1.00 47.88 197 LEU A O 1
ATOM 1410 N N . SER A 1 198 ? -1.542 -24.820 -27.495 1.00 41.75 198 SER A N 1
ATOM 1411 C CA . SER A 1 198 ? -0.463 -24.710 -26.513 1.00 41.75 198 SER A CA 1
ATOM 1412 C C . SER A 1 198 ? -0.081 -23.238 -26.364 1.00 41.75 198 SER A C 1
ATOM 1414 O O . SER A 1 198 ? 0.363 -22.611 -27.328 1.00 41.75 198 SER A O 1
ATOM 1416 N N . VAL A 1 199 ? -0.229 -22.677 -25.163 1.00 41.06 199 VAL A N 1
ATOM 1417 C CA . VAL A 1 199 ? 0.223 -21.311 -24.861 1.00 41.06 199 VAL A CA 1
ATOM 1418 C C . VAL A 1 199 ? 1.746 -21.246 -25.022 1.00 41.06 199 VAL A C 1
ATOM 1420 O O . VAL A 1 199 ? 2.484 -21.754 -24.182 1.00 41.06 199 VAL A O 1
ATOM 1423 N N . ALA A 1 200 ? 2.222 -20.622 -26.103 1.00 36.56 200 ALA A N 1
ATOM 1424 C CA . ALA A 1 200 ? 3.652 -20.401 -26.349 1.00 36.56 200 ALA A CA 1
ATOM 1425 C C . ALA A 1 200 ? 4.208 -19.182 -25.5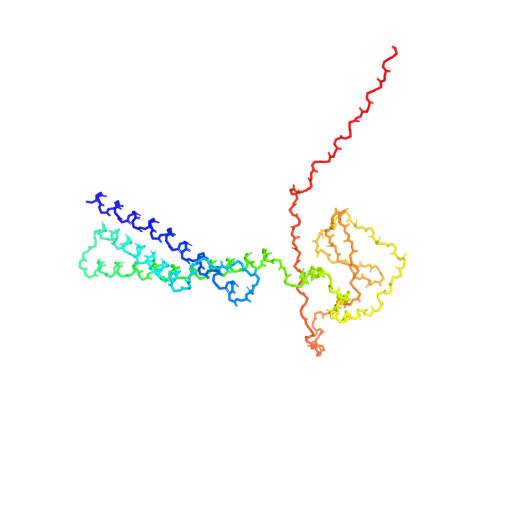80 1.00 36.56 20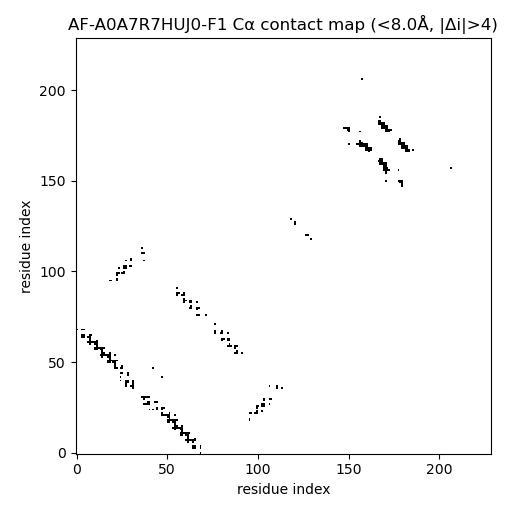0 ALA A C 1
ATOM 1427 O O . ALA A 1 200 ? 5.423 -19.031 -25.445 1.00 36.56 200 ALA A O 1
ATOM 1428 N N . GLY A 1 201 ? 3.325 -18.322 -25.063 1.00 33.00 201 GLY A N 1
ATOM 1429 C CA . GLY A 1 201 ? 3.657 -17.140 -24.272 1.00 33.00 201 GLY A CA 1
ATOM 1430 C C . GLY A 1 201 ? 2.517 -16.119 -24.256 1.00 33.00 201 GLY A C 1
ATOM 1431 O O . GLY A 1 201 ? 1.551 -16.246 -25.007 1.00 33.00 201 GLY A O 1
ATOM 1432 N N . THR A 1 202 ? 2.641 -15.101 -23.407 1.00 37.31 202 THR A N 1
ATOM 1433 C CA . THR A 1 202 ? 1.696 -13.979 -23.315 1.00 37.31 202 THR A CA 1
ATOM 1434 C C . THR A 1 202 ? 2.402 -12.718 -23.798 1.00 37.31 202 THR A C 1
ATOM 1436 O O . THR A 1 202 ? 3.464 -12.377 -23.277 1.00 37.31 202 THR A O 1
ATOM 1439 N N . VAL A 1 203 ? 1.830 -12.024 -24.783 1.00 39.66 203 VAL A N 1
ATOM 1440 C CA . VAL A 1 203 ? 2.277 -10.677 -25.159 1.00 39.66 203 VAL A CA 1
ATOM 1441 C C . VAL A 1 203 ? 1.402 -9.684 -24.406 1.00 39.66 203 VAL A C 1
ATOM 1443 O O . VAL A 1 203 ? 0.240 -9.484 -24.748 1.00 39.66 203 VAL A O 1
ATOM 1446 N N . GLU A 1 204 ? 1.949 -9.093 -23.348 1.00 38.50 204 GLU A N 1
ATOM 1447 C CA . GLU A 1 204 ? 1.310 -7.986 -22.640 1.00 38.50 204 GLU A CA 1
ATOM 1448 C C . GLU A 1 204 ? 1.721 -6.683 -23.330 1.00 38.50 204 GLU A C 1
ATOM 1450 O O . GLU A 1 204 ? 2.856 -6.217 -23.210 1.00 38.50 204 GLU A O 1
ATOM 1455 N N . LEU A 1 205 ? 0.809 -6.130 -24.129 1.00 50.41 205 LEU A N 1
ATOM 1456 C CA . LEU A 1 205 ? 1.019 -4.868 -24.827 1.00 50.41 205 LEU A CA 1
ATOM 1457 C C . LEU A 1 205 ? 0.527 -3.739 -23.928 1.00 50.41 205 LEU A C 1
ATOM 1459 O O . LEU A 1 205 ? -0.632 -3.335 -23.958 1.00 50.41 205 LEU A O 1
ATOM 1463 N N . SER A 1 206 ? 1.424 -3.255 -23.082 1.00 43.44 206 SER A N 1
ATOM 1464 C CA . SER A 1 206 ? 1.143 -2.108 -22.234 1.00 43.44 206 SER A CA 1
ATOM 1465 C C . SER A 1 206 ? 1.425 -0.837 -23.041 1.00 43.44 206 SER A C 1
ATOM 1467 O O . SER A 1 206 ? 2.559 -0.558 -23.430 1.00 43.44 206 SER A O 1
ATOM 1469 N N . VAL A 1 207 ? 0.368 -0.094 -23.369 1.00 45.38 207 VAL A N 1
ATOM 1470 C CA . VAL A 1 207 ? 0.455 1.212 -24.034 1.00 45.38 207 VAL A CA 1
ATOM 1471 C C . VAL A 1 207 ? 0.522 2.270 -22.940 1.00 45.38 207 VAL A C 1
ATOM 1473 O O . VAL A 1 207 ? -0.445 2.468 -22.206 1.00 45.38 207 VAL A O 1
ATOM 1476 N N . TRP A 1 208 ? 1.666 2.939 -22.803 1.00 40.41 208 TRP A N 1
ATOM 1477 C CA . TRP A 1 208 ? 1.769 4.093 -21.913 1.00 40.41 208 TRP A CA 1
ATOM 1478 C C . TRP A 1 208 ? 1.204 5.319 -22.628 1.00 40.41 208 TRP A C 1
ATOM 1480 O O . TRP A 1 208 ? 1.583 5.568 -23.776 1.00 40.41 208 TRP A O 1
ATOM 1490 N N . PRO A 1 209 ? 0.325 6.103 -21.983 1.00 43.75 209 PRO A N 1
ATOM 1491 C CA . PRO A 1 209 ? 0.000 7.419 -22.497 1.00 43.75 209 PRO A CA 1
ATOM 1492 C C . PRO A 1 209 ? 1.289 8.249 -22.515 1.00 43.75 209 PRO A C 1
ATOM 1494 O O . PRO A 1 209 ? 1.959 8.397 -21.494 1.00 43.75 209 PRO A O 1
ATOM 1497 N N . LEU A 1 210 ? 1.649 8.767 -23.688 1.00 42.28 210 LEU A N 1
ATOM 1498 C CA . LEU A 1 210 ? 2.543 9.915 -23.767 1.00 42.28 210 LEU A CA 1
ATOM 1499 C C . LEU A 1 210 ? 1.775 11.070 -23.129 1.00 42.28 210 LEU A C 1
ATOM 1501 O O . LEU A 1 210 ? 0.718 11.450 -23.638 1.00 42.28 210 LEU A O 1
ATOM 1505 N N . ASP A 1 211 ? 2.251 11.572 -21.990 1.00 43.19 211 ASP A N 1
ATOM 1506 C CA . ASP A 1 211 ? 1.677 12.764 -21.379 1.00 43.19 211 ASP A CA 1
ATOM 1507 C C . ASP A 1 211 ? 1.656 13.871 -22.442 1.00 43.19 211 ASP A C 1
ATOM 1509 O O . ASP A 1 211 ? 2.695 14.311 -22.934 1.00 43.19 211 ASP A O 1
ATOM 1513 N N . ALA A 1 212 ? 0.457 14.329 -22.810 1.00 50.19 212 ALA A N 1
ATOM 1514 C CA . ALA A 1 212 ? 0.260 15.387 -23.804 1.00 50.19 212 ALA A CA 1
ATOM 1515 C C . ALA A 1 212 ? 0.949 16.715 -23.418 1.00 50.19 212 ALA A C 1
ATOM 1517 O O . ALA A 1 212 ? 1.020 17.635 -24.229 1.00 50.19 212 ALA A O 1
ATOM 1518 N N . ALA A 1 213 ? 1.476 16.813 -22.194 1.00 50.69 213 ALA A N 1
ATOM 1519 C CA . ALA A 1 213 ? 2.155 17.981 -21.653 1.00 50.69 213 ALA A CA 1
ATOM 1520 C C . ALA A 1 213 ? 3.513 18.301 -22.313 1.00 50.69 213 ALA A C 1
ATOM 1522 O O . ALA A 1 213 ? 3.953 19.440 -22.198 1.00 50.69 213 ALA A O 1
ATOM 1523 N N . ASP A 1 214 ? 4.136 17.363 -23.039 1.00 48.44 214 ASP A N 1
ATOM 1524 C CA . ASP A 1 214 ? 5.367 17.632 -23.812 1.00 48.44 214 ASP A CA 1
ATOM 1525 C C . ASP A 1 214 ? 5.102 18.012 -25.280 1.00 48.44 214 ASP A C 1
ATOM 1527 O O . ASP A 1 214 ? 6.024 18.336 -26.031 1.00 48.44 214 ASP A O 1
ATOM 1531 N N . SER A 1 215 ? 3.834 18.045 -25.702 1.00 50.53 215 SER A N 1
ATOM 1532 C CA . SER A 1 215 ? 3.456 18.696 -26.957 1.00 50.53 215 SER A CA 1
ATOM 1533 C C . SER A 1 215 ? 3.419 20.200 -26.707 1.00 50.53 215 SER A C 1
ATOM 1535 O O . SER A 1 215 ? 2.366 20.771 -26.423 1.00 50.53 215 SER A O 1
ATOM 1537 N N . GLY A 1 216 ? 4.593 20.836 -26.739 1.00 55.28 216 GLY A N 1
ATOM 1538 C CA . GLY A 1 216 ? 4.704 22.291 -26.686 1.00 55.28 216 GLY A CA 1
ATOM 1539 C C . GLY A 1 216 ? 3.728 22.949 -27.673 1.00 55.28 216 GLY A C 1
ATOM 1540 O O . GLY A 1 216 ? 3.402 22.348 -28.703 1.00 55.28 216 GLY A O 1
ATOM 1541 N N . PRO A 1 217 ? 3.222 24.158 -27.369 1.00 62.19 217 PRO A N 1
ATOM 1542 C CA . PRO A 1 217 ? 2.271 24.833 -28.241 1.00 62.19 217 PRO A CA 1
ATOM 1543 C C . PRO A 1 217 ? 2.836 24.902 -29.668 1.00 62.19 217 PRO A C 1
ATOM 1545 O O . PRO A 1 217 ? 4.043 25.121 -29.824 1.00 62.19 217 PRO A O 1
ATOM 1548 N N . PRO A 1 218 ? 2.000 24.698 -30.704 1.00 57.91 218 PRO A N 1
ATOM 1549 C CA . PRO A 1 218 ? 2.456 24.776 -32.083 1.00 57.91 218 PRO A CA 1
ATOM 1550 C C . PRO A 1 218 ? 3.139 26.125 -32.275 1.00 57.91 218 PRO A C 1
ATOM 1552 O O . PRO A 1 218 ? 2.568 27.155 -31.916 1.00 57.91 218 PRO A O 1
ATOM 1555 N N . ALA A 1 219 ? 4.374 26.103 -32.781 1.00 61.84 219 ALA A N 1
ATOM 1556 C CA . ALA A 1 219 ? 5.131 27.311 -33.056 1.00 61.84 219 ALA A CA 1
ATOM 1557 C C . ALA A 1 219 ? 4.251 28.250 -33.885 1.00 61.84 219 ALA A C 1
ATOM 1559 O O . ALA A 1 219 ? 3.907 27.946 -35.029 1.00 61.84 219 ALA A O 1
ATOM 1560 N N . THR A 1 220 ? 3.830 29.358 -33.277 1.00 62.47 220 THR A N 1
ATOM 1561 C CA . THR A 1 220 ? 3.071 30.396 -33.957 1.00 62.47 220 THR A CA 1
ATOM 1562 C C . THR A 1 220 ? 3.956 30.891 -35.090 1.00 62.47 220 THR A C 1
ATOM 1564 O O . THR A 1 220 ? 4.992 31.503 -34.841 1.00 62.47 220 THR A O 1
ATOM 1567 N N . ALA A 1 221 ? 3.595 30.560 -36.329 1.00 59.31 221 ALA A N 1
ATOM 1568 C CA . ALA A 1 221 ? 4.271 31.073 -37.505 1.00 59.31 221 ALA A CA 1
ATOM 1569 C C . ALA A 1 221 ? 4.079 32.593 -37.519 1.00 59.31 221 ALA A C 1
ATOM 1571 O O . ALA A 1 221 ? 3.010 33.103 -37.855 1.00 59.31 221 ALA A O 1
ATOM 1572 N N . GLU A 1 222 ? 5.105 33.307 -37.070 1.00 56.31 222 GLU A N 1
ATOM 1573 C CA . GLU A 1 222 ? 5.194 34.754 -37.147 1.00 56.31 222 GLU A CA 1
ATOM 1574 C C . GLU A 1 222 ? 5.216 35.132 -38.633 1.00 56.31 222 GLU A C 1
ATOM 1576 O O . GLU A 1 222 ? 6.193 34.913 -39.348 1.00 56.31 222 GLU A O 1
ATOM 1581 N N . SER A 1 223 ? 4.070 35.605 -39.122 1.00 68.75 223 SER A N 1
ATOM 1582 C CA . SER A 1 223 ? 3.897 36.084 -40.490 1.00 68.75 223 SER A CA 1
ATOM 1583 C C . SER A 1 223 ? 4.805 37.301 -40.704 1.00 68.75 223 SER A C 1
ATOM 1585 O O . SER A 1 223 ? 4.592 38.315 -40.035 1.00 68.75 223 SER A O 1
ATOM 1587 N N . PRO A 1 224 ? 5.790 37.263 -41.623 1.00 67.88 224 PRO A N 1
ATOM 1588 C CA . PRO A 1 224 ? 6.659 38.405 -41.864 1.00 67.88 224 PRO A CA 1
ATOM 1589 C C . PRO A 1 224 ? 5.836 39.574 -42.414 1.00 67.88 224 PRO A C 1
ATOM 1591 O O . PRO A 1 224 ? 5.201 39.477 -43.466 1.00 67.88 224 PRO A O 1
ATOM 1594 N N . ALA A 1 225 ? 5.827 40.679 -41.669 1.00 67.75 225 ALA A N 1
ATOM 1595 C CA . ALA A 1 225 ? 5.190 41.921 -42.072 1.00 67.75 225 ALA A CA 1
ATOM 1596 C C . ALA A 1 225 ? 5.839 42.451 -43.361 1.00 67.75 225 ALA A C 1
ATOM 1598 O O . ALA A 1 225 ? 7.061 42.578 -43.458 1.00 67.75 225 ALA A O 1
ATOM 1599 N N . ALA A 1 226 ? 5.007 42.750 -44.357 1.00 64.62 226 ALA A N 1
ATOM 1600 C CA . ALA A 1 226 ? 5.445 43.318 -45.623 1.00 64.62 226 ALA A CA 1
ATOM 1601 C C . ALA A 1 226 ? 6.050 44.725 -45.416 1.00 64.62 226 ALA A C 1
ATOM 1603 O O . ALA A 1 226 ? 5.491 45.518 -44.653 1.00 64.62 226 ALA A O 1
ATOM 1604 N N . PRO A 1 227 ? 7.154 45.072 -46.102 1.00 66.38 227 PRO A N 1
ATOM 1605 C CA . PRO A 1 227 ? 7.732 46.407 -46.022 1.00 66.38 227 PRO A CA 1
ATOM 1606 C C . PRO A 1 227 ? 6.815 47.432 -46.703 1.00 66.38 227 PRO A C 1
ATOM 1608 O O . PRO A 1 227 ? 6.446 47.275 -47.870 1.00 66.38 227 PRO A O 1
ATOM 1611 N N . ALA A 1 228 ? 6.458 48.488 -45.970 1.00 69.75 228 ALA A N 1
ATOM 1612 C CA . ALA A 1 228 ? 5.757 49.645 -46.515 1.00 69.75 228 ALA A CA 1
ATOM 1613 C C . ALA A 1 228 ? 6.669 50.407 -47.496 1.00 69.75 228 ALA A C 1
ATOM 1615 O O . ALA A 1 228 ? 7.856 50.597 -47.221 1.00 69.75 228 ALA A O 1
ATOM 1616 N N . ARG A 1 229 ? 6.103 50.806 -48.640 1.00 67.50 229 ARG A N 1
ATOM 1617 C CA . ARG A 1 229 ? 6.711 51.714 -49.623 1.00 67.50 229 ARG A CA 1
ATOM 1618 C C . ARG A 1 229 ? 6.353 53.158 -49.316 1.00 67.50 229 ARG A C 1
ATOM 1620 O O . ARG A 1 229 ? 5.206 53.374 -48.869 1.00 67.50 229 ARG A O 1
#

Radius of gyration: 29.84 Å; Cα contacts (8 Å, |Δi|>4): 197; chains: 1; bounding box: 63×80×82 Å

Organism: NCBI:txid227318